Protein AF-A0A8J4GWL1-F1 (afdb_monomer_lite)

Structure (mmCIF, N/CA/C/O backbone):
data_AF-A0A8J4GWL1-F1
#
_entry.id   AF-A0A8J4GWL1-F1
#
loop_
_atom_site.group_PDB
_atom_site.id
_atom_site.type_symbol
_atom_site.label_atom_id
_atom_site.label_alt_id
_atom_site.label_comp_id
_atom_site.label_asym_id
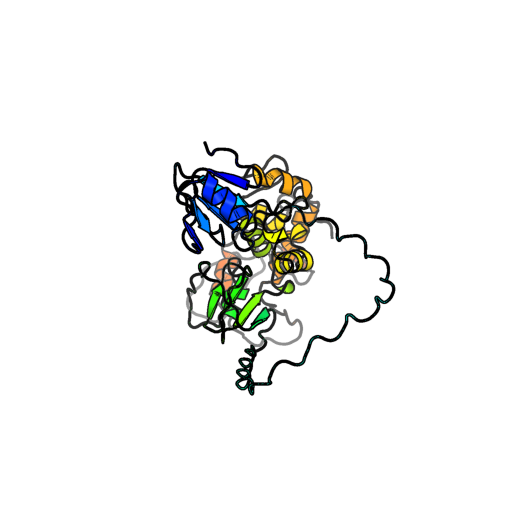_atom_site.label_entity_id
_atom_site.label_seq_id
_atom_site.pdbx_PDB_ins_code
_atom_site.Cartn_x
_atom_site.Cartn_y
_atom_site.Cartn_z
_atom_site.occupancy
_atom_site.B_iso_or_equiv
_atom_site.auth_seq_id
_atom_site.auth_comp_id
_atom_site.auth_asym_id
_atom_site.auth_atom_id
_atom_site.pdbx_PDB_model_num
ATOM 1 N N . GLU A 1 1 ? 7.689 16.057 21.927 1.00 90.00 1 GLU A N 1
ATOM 2 C CA . GLU A 1 1 ? 6.706 16.387 20.871 1.00 90.00 1 GLU A CA 1
ATOM 3 C C . GLU A 1 1 ? 7.446 16.804 19.610 1.00 90.00 1 GLU A C 1
ATOM 5 O O . GLU A 1 1 ? 8.478 17.459 19.726 1.00 90.00 1 GLU A O 1
ATOM 10 N N . CYS A 1 2 ? 6.949 16.410 18.437 1.00 96.31 2 CYS A N 1
ATOM 11 C CA . CYS A 1 2 ? 7.577 16.741 17.159 1.00 96.31 2 CYS A CA 1
ATOM 12 C C . CYS A 1 2 ? 7.184 18.150 16.690 1.00 96.31 2 CYS A C 1
ATOM 14 O O . CYS A 1 2 ? 5.989 18.453 16.661 1.00 96.31 2 CYS A O 1
ATOM 16 N N . PRO A 1 3 ? 8.145 19.006 16.296 1.00 97.00 3 PRO A N 1
ATOM 17 C CA . PRO A 1 3 ? 7.857 20.280 15.644 1.00 97.00 3 PRO A CA 1
ATOM 18 C C . PRO A 1 3 ? 6.913 20.140 14.442 1.00 97.00 3 PRO A C 1
ATOM 20 O O . PRO A 1 3 ? 7.041 19.222 13.644 1.00 97.00 3 PRO A O 1
ATOM 23 N N . VAL A 1 4 ? 5.980 21.074 14.257 1.00 94.31 4 VAL A N 1
ATOM 24 C CA . VAL A 1 4 ? 5.117 21.080 13.064 1.00 94.31 4 VAL A CA 1
ATOM 25 C C . VAL A 1 4 ? 5.889 21.645 11.872 1.00 94.31 4 VAL A C 1
ATOM 27 O O . VAL A 1 4 ? 6.411 22.757 11.944 1.00 94.31 4 VAL A O 1
ATOM 30 N N . ILE A 1 5 ? 5.922 20.907 10.758 1.00 95.94 5 ILE A N 1
ATOM 31 C CA . ILE A 1 5 ? 6.584 21.324 9.515 1.00 95.94 5 ILE A CA 1
ATOM 32 C C . ILE A 1 5 ? 5.532 21.442 8.403 1.00 95.94 5 ILE A C 1
ATOM 34 O O . ILE A 1 5 ? 4.875 20.448 8.086 1.00 95.94 5 ILE A O 1
ATOM 38 N N . PRO A 1 6 ? 5.348 22.628 7.788 1.00 92.88 6 PRO A N 1
ATOM 39 C CA . PRO A 1 6 ? 4.382 22.810 6.709 1.00 92.88 6 PRO A CA 1
ATOM 40 C C . PRO A 1 6 ? 4.593 21.819 5.559 1.00 92.88 6 PRO A C 1
ATOM 42 O O . PRO A 1 6 ? 5.699 21.683 5.044 1.00 92.88 6 PRO A O 1
ATOM 45 N N . GLY A 1 7 ? 3.518 21.144 5.147 1.00 90.31 7 GLY A N 1
ATOM 46 C CA . GLY A 1 7 ? 3.563 20.120 4.098 1.00 90.31 7 GLY A CA 1
ATOM 47 C C . GLY A 1 7 ? 3.937 18.718 4.586 1.00 90.31 7 GLY A C 1
ATOM 48 O O . GLY A 1 7 ? 4.093 17.829 3.752 1.00 90.31 7 GLY A O 1
ATOM 49 N N . TYR A 1 8 ? 4.050 18.496 5.901 1.00 95.50 8 TYR A N 1
ATOM 50 C CA . TYR A 1 8 ? 4.384 17.196 6.483 1.00 95.50 8 TYR A CA 1
ATOM 51 C C . TYR A 1 8 ? 3.467 16.828 7.655 1.00 95.50 8 TYR A C 1
ATOM 53 O O . TYR A 1 8 ? 3.018 17.691 8.409 1.00 95.50 8 TYR A O 1
ATOM 61 N N . ILE A 1 9 ? 3.217 15.528 7.820 1.00 92.25 9 ILE A N 1
ATOM 62 C CA . ILE A 1 9 ? 2.602 14.939 9.016 1.00 92.25 9 ILE A CA 1
ATOM 63 C C . ILE A 1 9 ? 3.729 14.387 9.884 1.00 92.25 9 ILE A C 1
ATOM 65 O O . ILE A 1 9 ? 4.509 13.553 9.424 1.00 92.25 9 ILE A O 1
ATOM 69 N N . ALA A 1 10 ? 3.816 14.846 11.130 1.00 94.88 10 ALA A N 1
ATOM 70 C CA . ALA A 1 10 ? 4.788 14.339 12.089 1.00 94.88 10 ALA A CA 1
ATOM 71 C C . ALA A 1 10 ? 4.226 13.118 12.830 1.00 94.88 10 ALA A C 1
ATOM 73 O O . ALA A 1 10 ? 3.151 13.193 13.423 1.00 94.88 10 ALA A O 1
ATOM 74 N N . ASN A 1 11 ? 4.972 12.016 12.821 1.00 89.81 11 ASN A N 1
ATOM 75 C CA . ASN A 1 11 ? 4.703 10.842 13.645 1.00 89.81 11 ASN A CA 1
ATOM 76 C C . ASN A 1 11 ? 5.741 10.785 14.772 1.00 89.81 11 ASN A C 1
ATOM 78 O O . ASN A 1 11 ? 6.944 10.802 14.502 1.00 89.81 11 ASN A O 1
ATOM 82 N N . THR A 1 12 ? 5.274 10.749 16.020 1.00 94.38 12 THR A N 1
ATOM 83 C CA . THR A 1 12 ? 6.111 10.656 17.224 1.00 94.38 12 THR A CA 1
ATOM 84 C C . THR A 1 12 ? 6.501 9.214 17.518 1.00 94.38 12 THR A C 1
ATOM 86 O O . THR A 1 12 ? 5.730 8.294 17.249 1.00 94.38 12 THR A O 1
ATOM 89 N N . ASP A 1 13 ? 7.667 9.039 18.132 1.00 92.88 13 ASP A N 1
ATOM 90 C CA . ASP A 1 13 ? 8.183 7.764 18.638 1.00 92.88 13 ASP A CA 1
ATOM 91 C C . ASP A 1 13 ? 8.347 6.689 17.556 1.00 92.88 13 ASP A C 1
ATOM 93 O O . ASP A 1 13 ? 8.273 5.483 17.815 1.00 92.88 13 ASP A O 1
ATOM 97 N N . VAL A 1 14 ? 8.583 7.130 16.320 1.00 90.00 14 VAL A N 1
ATOM 98 C CA . VAL A 1 14 ? 8.821 6.261 15.172 1.00 90.00 14 VAL A CA 1
ATOM 99 C C . VAL A 1 14 ? 9.980 6.774 14.331 1.00 90.00 14 VAL A C 1
ATOM 101 O O . VAL A 1 14 ? 10.223 7.974 14.216 1.00 90.00 14 VAL A O 1
ATOM 104 N N . THR A 1 15 ? 10.677 5.835 13.710 1.00 93.06 15 THR A N 1
ATOM 105 C CA . THR A 1 15 ? 11.687 6.069 12.681 1.00 93.06 15 THR A CA 1
ATOM 106 C C . THR A 1 15 ? 11.394 5.172 11.483 1.00 93.06 15 THR A C 1
ATOM 108 O O . THR A 1 15 ? 10.574 4.253 11.555 1.00 93.06 15 THR A O 1
ATOM 111 N N . HIS A 1 16 ? 12.077 5.418 10.375 1.00 88.56 16 HIS A N 1
ATOM 112 C CA . HIS A 1 16 ? 12.153 4.468 9.271 1.00 88.56 16 HIS A CA 1
ATOM 113 C C . HIS A 1 16 ? 13.549 3.837 9.234 1.00 88.56 16 HIS A C 1
ATOM 115 O O . HIS A 1 16 ? 14.527 4.453 9.662 1.00 88.56 16 HIS A O 1
ATOM 121 N N . THR A 1 17 ? 13.629 2.588 8.783 1.00 82.31 17 THR A N 1
ATOM 122 C CA . THR A 1 17 ? 14.893 1.876 8.575 1.00 82.31 17 THR A CA 1
ATOM 123 C C . THR A 1 17 ? 14.911 1.306 7.165 1.00 82.31 17 THR A C 1
ATOM 125 O O . THR A 1 17 ? 14.032 0.516 6.823 1.00 82.31 17 THR A O 1
ATOM 128 N N . GLY A 1 18 ? 15.932 1.654 6.383 1.00 81.62 18 GLY A N 1
ATOM 129 C CA . GLY A 1 18 ? 16.045 1.271 4.972 1.00 81.62 18 GLY A CA 1
ATOM 130 C C . GLY A 1 18 ? 15.734 2.431 4.026 1.00 81.62 18 GLY A C 1
ATOM 131 O O . GLY A 1 18 ? 15.487 3.543 4.472 1.00 81.62 18 GLY A O 1
ATOM 132 N N . ASP A 1 19 ? 15.808 2.177 2.717 1.00 85.19 19 ASP A N 1
ATOM 133 C CA . ASP A 1 19 ? 15.381 3.090 1.640 1.00 85.19 19 ASP A CA 1
ATOM 134 C C . ASP A 1 19 ? 15.884 4.543 1.752 1.00 85.19 19 ASP A C 1
ATOM 136 O O . ASP A 1 19 ? 15.216 5.496 1.338 1.00 85.19 19 ASP A O 1
ATOM 140 N N . PHE A 1 20 ? 17.082 4.706 2.316 1.00 90.50 20 PHE A N 1
ATOM 141 C CA . PHE A 1 20 ? 17.738 5.994 2.491 1.00 90.50 20 PHE A CA 1
ATOM 142 C C . PHE A 1 20 ? 18.141 6.566 1.136 1.00 90.50 20 PHE A C 1
ATOM 144 O O . PHE A 1 20 ? 18.849 5.918 0.365 1.00 90.50 20 PHE A O 1
ATOM 151 N N . MET A 1 21 ? 17.737 7.804 0.869 1.00 93.06 21 MET A N 1
ATOM 152 C CA . MET A 1 21 ? 18.162 8.526 -0.335 1.00 93.06 21 MET A CA 1
ATOM 153 C C . MET A 1 21 ? 19.268 9.540 -0.075 1.00 93.06 21 MET A C 1
ATOM 155 O O . MET A 1 21 ? 19.906 10.018 -1.009 1.00 93.06 21 MET A O 1
ATOM 159 N N . GLY A 1 22 ? 19.496 9.879 1.189 1.00 93.56 22 GLY A N 1
ATOM 160 C CA . GLY A 1 22 ? 20.525 10.823 1.587 1.00 93.56 22 GLY A CA 1
ATOM 161 C C . GLY A 1 22 ? 20.247 11.415 2.957 1.00 93.56 22 GLY A C 1
ATOM 162 O O . GLY A 1 22 ? 19.232 11.121 3.586 1.00 93.56 22 GLY A O 1
ATOM 163 N N . ASP A 1 23 ? 21.163 12.266 3.396 1.00 94.25 23 ASP A N 1
ATOM 164 C CA . ASP A 1 23 ? 21.084 12.961 4.673 1.00 94.25 23 ASP A CA 1
ATOM 165 C C . ASP A 1 23 ? 21.284 14.462 4.446 1.00 94.25 23 ASP A C 1
ATOM 167 O O . ASP A 1 23 ? 22.219 14.885 3.757 1.00 94.25 23 ASP A O 1
ATOM 171 N N . ALA A 1 24 ? 20.372 15.263 4.989 1.00 95.31 24 ALA A N 1
ATOM 172 C CA . ALA A 1 24 ? 20.453 16.718 4.974 1.00 95.31 24 ALA A CA 1
ATOM 173 C C . ALA A 1 24 ? 20.914 17.294 6.328 1.00 95.31 24 ALA A C 1
ATOM 175 O O . ALA A 1 24 ? 20.927 18.517 6.496 1.00 95.31 24 ALA A O 1
ATOM 176 N N . TRP A 1 25 ? 21.298 16.431 7.277 1.00 93.00 25 TRP A N 1
ATOM 177 C CA . TRP A 1 25 ? 21.905 16.701 8.591 1.00 93.00 25 TRP A CA 1
ATOM 178 C C . TRP A 1 25 ? 21.045 17.471 9.594 1.00 93.00 25 TRP A C 1
ATOM 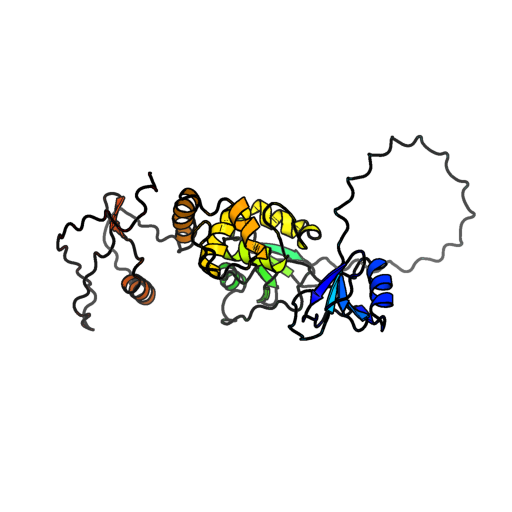180 O O . TRP A 1 25 ? 21.369 17.546 10.778 1.00 93.00 25 TRP A O 1
ATOM 190 N N . THR A 1 26 ? 19.973 18.106 9.128 1.00 96.94 26 THR A N 1
ATOM 191 C CA . THR A 1 26 ? 19.038 18.861 9.951 1.00 96.94 26 THR A CA 1
ATOM 192 C C . THR A 1 26 ? 17.623 18.658 9.443 1.00 96.94 26 THR A C 1
ATOM 194 O O . THR A 1 26 ? 17.380 18.518 8.241 1.00 96.94 26 THR A O 1
ATOM 197 N N . THR A 1 27 ? 16.666 18.731 10.362 1.00 96.62 27 THR A N 1
ATOM 198 C CA . THR A 1 27 ? 15.238 18.595 10.066 1.00 96.62 27 THR A CA 1
ATOM 199 C C . THR A 1 27 ? 14.751 19.619 9.027 1.00 96.62 27 THR A C 1
ATOM 201 O O . THR A 1 27 ? 13.964 19.292 8.143 1.00 96.62 27 THR A O 1
ATOM 204 N N . SER A 1 28 ? 15.234 20.867 9.084 1.00 97.12 28 SER A N 1
ATOM 205 C CA . SER A 1 28 ? 14.823 21.938 8.160 1.00 97.12 28 SER A CA 1
ATOM 206 C C . SER A 1 28 ? 15.416 21.779 6.756 1.00 97.12 28 SER A C 1
ATOM 208 O O . SER A 1 28 ? 14.721 21.997 5.756 1.00 97.12 28 SER A O 1
ATOM 210 N N . ALA A 1 29 ? 16.682 21.367 6.657 1.00 97.31 29 ALA A N 1
ATOM 211 C CA . ALA A 1 29 ? 17.314 21.080 5.374 1.00 97.31 29 ALA A CA 1
ATOM 212 C C . ALA A 1 29 ? 16.700 19.836 4.718 1.00 97.31 29 ALA A C 1
ATOM 214 O O . ALA A 1 29 ? 16.484 19.833 3.503 1.00 97.31 29 ALA A O 1
ATOM 215 N N . ALA A 1 30 ? 16.346 18.823 5.514 1.00 97.75 30 ALA A N 1
ATOM 216 C CA . ALA A 1 30 ? 15.639 17.643 5.033 1.00 97.75 30 ALA A CA 1
ATOM 217 C C . ALA A 1 30 ? 14.235 17.995 4.547 1.00 97.75 30 ALA A C 1
ATOM 219 O O . ALA A 1 30 ? 13.871 17.603 3.447 1.00 97.75 30 ALA A O 1
ATOM 220 N N . ALA A 1 31 ? 13.488 18.832 5.273 1.00 97.75 31 ALA A N 1
ATOM 221 C CA . ALA A 1 31 ? 12.194 19.328 4.807 1.00 97.75 31 ALA A CA 1
ATOM 222 C C . ALA A 1 31 ? 12.298 20.045 3.456 1.00 97.75 31 ALA A C 1
ATOM 224 O O . ALA A 1 31 ? 11.473 19.825 2.570 1.00 97.75 31 ALA A O 1
ATOM 225 N N . THR A 1 32 ? 13.322 20.878 3.271 1.00 97.00 32 THR A N 1
ATOM 226 C CA . THR A 1 32 ? 13.542 21.605 2.011 1.00 97.00 32 THR A CA 1
ATOM 227 C C . THR A 1 32 ? 13.890 20.645 0.874 1.00 97.00 32 THR A C 1
ATOM 229 O O . THR A 1 32 ? 13.223 20.648 -0.162 1.00 97.00 32 THR A O 1
ATOM 232 N N . SER A 1 33 ? 14.880 19.779 1.096 1.00 96.75 33 SER A N 1
ATOM 233 C CA . SER A 1 33 ? 15.383 18.823 0.102 1.00 96.75 33 SER A CA 1
ATOM 234 C C . SER A 1 33 ? 14.317 17.794 -0.271 1.00 96.75 33 SER A C 1
ATOM 236 O O . SER A 1 33 ? 14.031 17.574 -1.449 1.00 96.75 33 SER A O 1
ATOM 238 N N . CYS A 1 34 ? 13.636 17.244 0.733 1.00 96.69 34 CYS A N 1
ATOM 239 C CA . CYS A 1 34 ? 12.532 16.319 0.544 1.00 96.69 34 CYS A CA 1
ATOM 240 C C . CYS A 1 34 ? 11.365 16.984 -0.184 1.00 96.69 34 CYS A C 1
ATOM 242 O O . CYS A 1 34 ? 10.701 16.334 -0.983 1.00 96.69 34 CYS A O 1
ATOM 244 N N . SER A 1 35 ? 11.119 18.284 0.022 1.00 95.25 35 SER A N 1
ATOM 245 C CA . SER A 1 35 ? 10.055 19.009 -0.686 1.00 95.25 35 SER A CA 1
ATOM 246 C C . SER A 1 35 ? 10.353 19.175 -2.171 1.00 95.25 35 SER A C 1
ATOM 248 O O . SER A 1 35 ? 9.437 18.996 -2.979 1.00 95.25 35 SER A O 1
ATOM 250 N N . SER A 1 36 ? 11.607 19.460 -2.533 1.00 94.06 36 SER A N 1
ATOM 251 C CA . SER A 1 36 ? 12.030 19.592 -3.931 1.00 94.06 36 SER A CA 1
ATOM 252 C C . SER A 1 36 ? 12.170 18.254 -4.655 1.00 94.06 36 SER A C 1
ATOM 254 O O . SER A 1 36 ? 12.019 18.205 -5.874 1.00 94.06 36 SER A O 1
ATOM 256 N N . ASP A 1 37 ? 12.436 17.174 -3.921 1.00 93.12 37 ASP A N 1
ATOM 257 C CA . ASP A 1 37 ? 12.574 15.845 -4.500 1.00 93.12 37 ASP A CA 1
ATOM 258 C C . ASP A 1 37 ? 11.203 15.158 -4.665 1.00 93.12 37 ASP A C 1
ATOM 260 O O . ASP A 1 37 ? 10.359 15.120 -3.762 1.00 93.12 37 ASP A O 1
ATOM 264 N N . THR A 1 38 ? 10.955 14.619 -5.858 1.00 88.25 38 THR A N 1
ATOM 265 C CA . THR A 1 38 ? 9.707 13.911 -6.188 1.00 88.25 38 THR A CA 1
ATOM 266 C C . THR A 1 38 ? 9.680 12.470 -5.672 1.00 88.25 38 THR A C 1
ATOM 268 O O . THR A 1 38 ? 8.590 11.913 -5.470 1.00 88.25 38 THR A O 1
ATOM 271 N N . GLN A 1 39 ? 10.853 11.880 -5.436 1.00 87.06 39 GLN A N 1
ATOM 272 C CA . GLN A 1 39 ? 11.030 10.546 -4.874 1.00 87.06 39 GLN A CA 1
ATOM 273 C C . GLN A 1 39 ? 10.997 10.560 -3.347 1.00 87.06 39 GLN A C 1
ATOM 275 O O . GLN A 1 39 ? 10.540 9.580 -2.762 1.00 87.06 39 GLN A O 1
ATOM 280 N N . CYS A 1 40 ? 11.384 11.664 -2.699 1.00 94.94 40 CYS A N 1
ATOM 281 C CA . CYS A 1 40 ? 11.343 11.743 -1.241 1.00 94.94 40 CYS A CA 1
ATOM 282 C C . CYS A 1 40 ? 9.913 11.634 -0.696 1.00 94.94 40 CYS A C 1
ATOM 284 O O . CYS A 1 40 ? 8.989 12.337 -1.136 1.00 94.94 40 CYS A O 1
ATOM 286 N N . ARG A 1 41 ? 9.727 10.732 0.272 1.00 93.75 41 ARG A N 1
ATOM 287 C CA . ARG A 1 41 ? 8.431 10.467 0.916 1.00 93.75 41 ARG A CA 1
ATOM 288 C C . ARG A 1 41 ? 8.398 10.873 2.375 1.00 93.75 41 ARG A C 1
ATOM 290 O O . ARG A 1 41 ? 7.330 11.257 2.848 1.00 93.75 41 ARG A O 1
ATOM 297 N N . ALA A 1 42 ? 9.523 10.795 3.071 1.00 96.00 42 ALA A N 1
ATOM 298 C CA . ALA A 1 42 ? 9.640 11.254 4.444 1.00 96.00 42 ALA A CA 1
ATOM 299 C C . ALA A 1 42 ? 11.087 11.595 4.792 1.00 96.00 42 ALA A C 1
ATOM 301 O O . ALA A 1 42 ? 12.010 11.291 4.035 1.00 96.00 42 ALA A O 1
ATOM 302 N N . PHE A 1 43 ? 11.269 12.201 5.957 1.00 97.56 43 PHE A N 1
ATOM 303 C CA . PHE A 1 43 ? 12.570 12.346 6.590 1.00 97.56 43 PHE A CA 1
ATOM 304 C C . PHE A 1 43 ? 12.441 12.269 8.113 1.00 97.56 43 PHE A C 1
ATOM 306 O O . PHE A 1 43 ? 11.362 12.523 8.650 1.00 97.56 43 PHE A O 1
ATOM 313 N N . ASP A 1 44 ? 13.513 11.906 8.809 1.00 96.94 44 ASP A N 1
ATOM 314 C CA . ASP A 1 44 ? 13.545 11.875 10.273 1.00 96.94 44 ASP A CA 1
ATOM 315 C C . ASP A 1 44 ? 14.078 13.183 10.888 1.00 96.94 44 ASP A C 1
ATOM 317 O O . ASP A 1 44 ? 14.538 14.099 10.201 1.00 96.94 44 ASP A O 1
ATOM 321 N N . ASP A 1 45 ? 14.003 13.307 12.207 1.00 96.56 45 ASP A N 1
ATOM 322 C CA . ASP A 1 45 ? 14.508 14.466 12.946 1.00 96.56 45 ASP A CA 1
ATOM 323 C C . ASP A 1 45 ? 16.027 14.678 12.867 1.00 96.56 45 ASP A C 1
ATOM 325 O O . ASP A 1 45 ? 16.464 15.807 13.100 1.00 96.56 45 ASP A O 1
ATOM 329 N N . ASN A 1 46 ? 16.817 13.683 12.449 1.00 96.12 46 ASN A N 1
ATOM 330 C CA . ASN A 1 46 ? 18.245 13.865 12.152 1.00 96.12 46 ASN A CA 1
ATOM 331 C C . ASN A 1 46 ? 18.506 14.388 10.737 1.00 96.12 46 ASN A C 1
ATOM 333 O O . ASN A 1 46 ? 19.632 14.763 10.425 1.00 96.12 46 ASN A O 1
ATOM 337 N N . GLY A 1 47 ? 17.476 14.448 9.896 1.00 96.75 47 GLY A N 1
ATOM 338 C CA . GLY A 1 47 ? 17.587 14.881 8.512 1.00 96.75 47 GLY A CA 1
ATOM 339 C C . GLY A 1 47 ? 17.819 13.748 7.512 1.00 96.75 47 GLY A C 1
ATOM 340 O O . GLY A 1 47 ? 18.041 14.028 6.330 1.00 96.75 47 GLY A O 1
ATOM 341 N N . GLY A 1 48 ? 17.707 12.492 7.949 1.00 96.81 48 GLY A N 1
ATOM 342 C CA . GLY A 1 48 ? 17.757 11.335 7.071 1.00 96.81 48 GLY A CA 1
ATOM 343 C C . GLY A 1 48 ? 16.505 11.246 6.206 1.00 96.81 48 GLY A C 1
ATOM 344 O O . GLY A 1 48 ? 15.398 11.181 6.735 1.00 96.81 48 GLY A O 1
ATOM 345 N N . MET A 1 49 ? 16.665 11.265 4.883 1.00 96.94 49 MET A N 1
ATOM 346 C CA . MET A 1 49 ? 15.566 11.246 3.912 1.00 96.94 49 MET A CA 1
ATOM 347 C C . MET A 1 49 ? 15.358 9.847 3.339 1.00 96.94 49 MET A C 1
ATOM 349 O O . MET A 1 49 ? 16.323 9.138 3.038 1.00 96.94 49 MET A O 1
ATOM 353 N N . VAL A 1 50 ? 14.097 9.482 3.107 1.00 94.38 50 VAL A N 1
ATOM 354 C CA . VAL A 1 50 ? 13.716 8.142 2.642 1.00 94.38 50 VAL A CA 1
ATOM 355 C C . VAL A 1 50 ? 12.723 8.186 1.474 1.00 94.38 50 VAL A C 1
ATOM 357 O O . VAL A 1 50 ? 11.813 9.027 1.426 1.00 94.38 50 VAL A O 1
ATOM 360 N N . ILE A 1 51 ? 12.876 7.257 0.521 1.00 89.12 51 ILE A N 1
ATOM 361 C CA . ILE A 1 51 ? 11.958 7.090 -0.632 1.00 89.12 51 ILE A CA 1
ATOM 362 C C . ILE A 1 51 ? 10.709 6.262 -0.300 1.00 89.12 51 ILE A C 1
ATOM 364 O O . ILE A 1 51 ? 9.767 6.197 -1.092 1.00 89.12 51 ILE A O 1
ATOM 368 N N . ALA A 1 52 ? 10.673 5.655 0.881 1.00 81.81 52 ALA A N 1
ATOM 369 C CA . ALA A 1 52 ? 9.515 5.006 1.473 1.00 81.81 52 ALA A CA 1
ATOM 370 C C . ALA A 1 52 ? 9.541 5.305 2.971 1.00 81.81 52 ALA A C 1
ATOM 372 O O . ALA A 1 52 ? 10.604 5.353 3.562 1.00 81.81 52 ALA A O 1
ATOM 373 N N . TYR A 1 53 ? 8.391 5.532 3.599 1.00 80.31 53 TYR A N 1
ATOM 374 C CA . TYR A 1 53 ? 8.343 5.817 5.039 1.00 80.31 53 TYR A CA 1
ATOM 375 C C . TYR A 1 53 ? 7.742 4.659 5.847 1.00 80.31 53 TYR A C 1
ATOM 377 O O . TYR A 1 53 ? 7.628 4.742 7.064 1.00 80.31 53 TYR A O 1
ATOM 385 N N . LEU A 1 54 ? 7.374 3.566 5.172 1.00 75.12 54 LEU A N 1
ATOM 386 C CA . LEU A 1 54 ? 6.965 2.306 5.782 1.00 75.12 54 LEU A CA 1
ATOM 387 C C . LEU A 1 54 ? 7.956 1.202 5.394 1.00 75.12 54 LEU A C 1
ATOM 389 O O . LEU A 1 54 ? 8.451 1.239 4.269 1.00 75.12 54 LEU A O 1
ATOM 393 N N . PRO A 1 55 ? 8.163 0.179 6.245 1.00 74.81 55 PRO A N 1
ATOM 394 C CA . PRO A 1 55 ? 7.572 0.000 7.580 1.00 74.81 55 PRO A CA 1
ATOM 395 C C . PRO A 1 55 ? 8.100 1.008 8.618 1.00 74.81 55 PRO A C 1
ATOM 397 O O . PRO A 1 55 ? 9.235 1.461 8.521 1.00 74.81 55 PRO A O 1
ATOM 400 N N . LEU A 1 56 ? 7.270 1.361 9.609 1.00 79.38 56 LEU A N 1
ATOM 401 C CA . LEU A 1 56 ? 7.713 2.161 10.758 1.00 79.38 56 LEU A CA 1
ATOM 402 C C . LEU A 1 56 ? 8.402 1.250 11.772 1.00 79.38 56 LEU A C 1
ATOM 404 O O . LEU A 1 56 ? 7.865 0.200 12.126 1.00 79.38 56 LEU A O 1
ATOM 408 N N . ALA A 1 57 ? 9.552 1.683 12.271 1.00 82.25 57 ALA A N 1
ATOM 409 C CA . ALA A 1 57 ? 10.185 1.108 13.446 1.00 82.25 57 ALA A CA 1
ATOM 410 C C . ALA A 1 57 ? 9.877 1.998 14.653 1.00 82.25 57 ALA A C 1
ATOM 412 O O . ALA A 1 57 ? 10.047 3.217 14.588 1.00 82.25 57 ALA A O 1
ATOM 413 N N . THR A 1 58 ? 9.427 1.404 15.759 1.00 88.44 58 THR A N 1
ATOM 414 C CA . THR A 1 58 ? 9.256 2.141 17.015 1.00 88.44 58 THR A CA 1
ATOM 415 C C . THR A 1 58 ? 10.610 2.668 17.470 1.00 88.44 58 THR A C 1
ATOM 417 O O . THR A 1 58 ? 11.570 1.906 17.577 1.00 88.44 58 THR A O 1
ATOM 420 N N . SER A 1 59 ? 10.689 3.964 17.746 1.00 92.62 59 SER A N 1
ATOM 421 C CA . SER A 1 59 ? 11.893 4.589 18.273 1.00 92.62 59 SER A CA 1
ATOM 422 C C . SER A 1 59 ? 11.507 5.767 19.154 1.00 92.62 59 SER A C 1
ATOM 424 O O . SER A 1 59 ? 11.269 6.867 18.664 1.00 92.62 59 SER A O 1
ATOM 426 N N . GLU A 1 60 ? 11.444 5.517 20.460 1.00 94.75 60 GLU A N 1
ATOM 427 C CA . GLU A 1 60 ? 11.051 6.504 21.468 1.00 94.75 60 GLU A CA 1
ATOM 428 C C . GLU A 1 60 ? 11.886 7.790 21.355 1.00 94.75 60 GLU A C 1
ATOM 430 O O . GLU A 1 60 ? 13.111 7.749 21.210 1.00 94.75 60 GLU A O 1
ATOM 435 N N . GLY A 1 61 ? 11.209 8.937 21.372 1.00 94.44 61 GLY A N 1
ATOM 436 C CA . GLY A 1 61 ? 11.814 10.262 21.259 1.00 94.44 61 GLY A CA 1
ATOM 437 C C . GLY A 1 61 ? 12.168 10.710 19.838 1.00 94.44 61 GLY A C 1
ATOM 438 O O . GLY A 1 61 ? 12.643 11.834 19.692 1.00 94.44 61 GLY A O 1
ATOM 439 N N . ARG A 1 62 ? 11.941 9.883 18.807 1.00 96.38 62 ARG A N 1
ATOM 440 C CA . ARG A 1 62 ? 12.183 10.242 17.398 1.00 96.38 62 ARG A CA 1
ATOM 441 C C . ARG A 1 62 ? 10.953 10.831 16.727 1.00 96.38 62 ARG A C 1
ATOM 443 O O . ARG A 1 62 ? 9.818 10.522 17.092 1.00 96.38 62 ARG A O 1
ATOM 450 N N . CYS A 1 63 ? 11.193 11.621 15.689 1.00 97.38 63 CYS A N 1
ATOM 451 C CA . CYS A 1 63 ? 10.151 12.133 14.810 1.00 97.38 63 CYS A CA 1
ATOM 452 C C . CYS A 1 63 ? 10.386 11.719 13.362 1.00 97.38 63 CYS A C 1
ATOM 454 O O . CYS A 1 63 ? 11.456 11.976 12.813 1.00 97.38 63 CYS A O 1
ATOM 456 N N . LEU A 1 64 ? 9.353 11.167 12.723 1.00 97.06 64 LEU A N 1
ATOM 457 C CA . LEU A 1 64 ? 9.321 10.932 11.281 1.00 97.06 64 LEU A CA 1
ATOM 458 C C . LEU A 1 64 ? 8.299 11.861 10.616 1.00 97.06 64 LEU A C 1
ATOM 460 O O . LEU A 1 64 ? 7.108 11.830 10.937 1.00 97.06 64 LEU A O 1
ATOM 464 N N . TYR A 1 65 ? 8.758 12.659 9.659 1.00 97.19 65 TYR A N 1
ATOM 465 C CA . TYR A 1 65 ? 7.966 13.642 8.927 1.00 97.19 65 TYR A CA 1
ATOM 466 C C . TYR A 1 65 ? 7.587 13.101 7.555 1.00 97.19 65 TYR A C 1
ATOM 468 O O . TYR A 1 65 ? 8.416 13.032 6.651 1.00 97.19 65 TYR A O 1
ATOM 476 N N . VAL A 1 66 ? 6.320 12.735 7.381 1.00 95.12 66 VAL A N 1
ATOM 477 C CA . VAL A 1 66 ? 5.797 12.168 6.132 1.00 95.12 66 VAL A CA 1
ATOM 478 C C . VAL A 1 66 ? 5.259 13.280 5.243 1.00 95.12 66 VAL A C 1
ATOM 480 O O . VAL A 1 66 ? 4.414 14.067 5.672 1.00 95.12 66 VAL A O 1
ATOM 483 N N . LYS A 1 67 ? 5.738 13.348 3.999 1.00 94.12 67 LYS A N 1
ATOM 484 C CA . LYS A 1 67 ? 5.367 14.383 3.028 1.00 94.12 67 LYS A CA 1
ATOM 485 C C . LYS A 1 67 ? 3.888 14.265 2.667 1.00 94.12 67 LYS A C 1
ATOM 487 O O . LYS A 1 67 ? 3.458 13.259 2.099 1.00 94.12 67 LYS A O 1
ATOM 492 N N . ILE A 1 68 ? 3.118 15.315 2.940 1.00 88.44 68 ILE A N 1
ATOM 493 C CA . ILE A 1 68 ? 1.740 15.450 2.467 1.00 88.44 68 ILE A CA 1
ATOM 494 C C . ILE A 1 68 ? 1.832 15.708 0.968 1.00 88.44 68 ILE A C 1
ATOM 496 O O . ILE A 1 68 ? 2.318 16.756 0.537 1.00 88.44 68 ILE A O 1
ATOM 500 N N . ARG A 1 69 ? 1.381 14.760 0.144 1.00 77.25 69 ARG A N 1
ATOM 501 C CA . ARG A 1 69 ? 1.192 15.083 -1.270 1.00 77.25 69 ARG A CA 1
ATOM 502 C C . ARG A 1 69 ? -0.006 16.022 -1.355 1.00 77.25 69 ARG A C 1
ATOM 504 O O . ARG A 1 69 ? -1.043 15.697 -0.777 1.00 77.25 69 ARG A O 1
ATOM 511 N N . PRO A 1 70 ? 0.108 17.179 -2.030 1.00 64.12 70 PRO A N 1
ATOM 512 C CA . PRO A 1 70 ? -1.073 17.978 -2.298 1.00 64.12 70 PRO A CA 1
ATOM 513 C C . PRO A 1 70 ? -2.084 17.075 -3.006 1.00 64.12 70 PRO A C 1
ATOM 515 O O . PRO A 1 70 ? -1.706 16.344 -3.927 1.00 64.12 70 PRO A O 1
ATOM 518 N N . ALA A 1 71 ? -3.339 17.090 -2.546 1.00 49.50 71 ALA A N 1
ATOM 519 C CA . ALA A 1 71 ? -4.433 16.433 -3.251 1.00 49.50 71 ALA A CA 1
ATOM 520 C C . ALA A 1 71 ? -4.308 16.808 -4.729 1.00 49.50 71 ALA A C 1
ATOM 522 O O . ALA A 1 71 ? -4.154 17.998 -5.019 1.00 49.50 71 ALA A O 1
ATOM 523 N N . ASN A 1 72 ? -4.263 15.804 -5.618 1.00 44.56 72 ASN A N 1
ATOM 524 C CA . ASN A 1 72 ? -4.008 16.007 -7.044 1.00 44.56 72 ASN A CA 1
ATOM 525 C C . ASN A 1 72 ? -4.784 17.247 -7.508 1.00 44.56 72 ASN A C 1
ATOM 527 O O . ASN A 1 72 ? -6.017 17.236 -7.403 1.00 44.56 72 ASN A O 1
ATOM 531 N N . PRO A 1 73 ? -4.107 18.332 -7.935 1.00 45.25 73 PRO A N 1
ATOM 532 C CA . PRO A 1 73 ? -4.822 19.511 -8.380 1.00 45.25 73 PRO A CA 1
ATOM 533 C C . PRO A 1 73 ? -5.774 19.080 -9.499 1.00 45.25 73 PRO A C 1
ATOM 535 O O . PRO A 1 73 ? -5.407 18.204 -10.295 1.00 45.25 73 PRO A O 1
ATOM 538 N N . PRO A 1 74 ? -6.999 19.635 -9.552 1.00 49.81 74 PRO A N 1
ATOM 539 C CA . PRO A 1 74 ? -7.936 19.299 -10.610 1.00 49.81 74 PRO A CA 1
ATOM 540 C C . PRO A 1 74 ? -7.220 19.432 -11.960 1.00 49.81 74 PRO A C 1
ATOM 542 O O . PRO A 1 74 ? -6.450 20.385 -12.135 1.00 49.81 74 PRO A O 1
ATOM 545 N N . PRO A 1 75 ? -7.408 18.469 -12.884 1.00 54.44 75 PRO A N 1
ATOM 546 C CA . PRO A 1 75 ? -6.705 18.476 -14.155 1.00 54.44 75 PRO A CA 1
ATOM 547 C C . PRO A 1 75 ? -6.878 19.856 -14.799 1.00 54.44 75 PRO A C 1
ATOM 549 O O . PRO A 1 75 ? -8.005 20.365 -14.834 1.00 54.44 75 PRO A O 1
ATOM 552 N N . PRO A 1 76 ? -5.786 20.500 -15.252 1.00 66.12 76 PRO A N 1
ATOM 553 C CA . PRO A 1 76 ? -5.871 21.844 -15.794 1.00 66.12 76 PRO A CA 1
ATOM 554 C C . PRO A 1 76 ? -6.900 21.872 -16.933 1.00 66.12 76 PRO A C 1
ATOM 556 O O . PRO A 1 76 ? -6.984 20.899 -17.694 1.00 66.12 76 PRO A O 1
ATOM 559 N N . PRO A 1 77 ? -7.680 22.962 -17.077 1.00 70.12 77 PRO A N 1
ATOM 560 C CA . PRO A 1 77 ? -8.602 23.114 -18.192 1.00 70.12 77 PRO A CA 1
ATOM 561 C C . PRO A 1 77 ? -7.859 22.828 -19.493 1.00 70.12 77 PRO A C 1
ATOM 563 O O . PRO A 1 77 ? -6.786 23.391 -19.730 1.00 70.12 77 PRO A O 1
ATOM 566 N N . ARG A 1 78 ? -8.406 21.921 -20.311 1.00 61.53 78 ARG A N 1
ATOM 567 C CA . ARG A 1 78 ? -7.806 21.549 -21.594 1.00 61.53 78 ARG A CA 1
ATOM 568 C C . ARG A 1 78 ? -7.525 22.847 -22.368 1.00 61.53 78 ARG A C 1
ATOM 570 O O . ARG A 1 78 ? -8.475 23.592 -22.618 1.00 61.53 78 ARG A O 1
ATOM 577 N N . PRO A 1 79 ? -6.259 23.159 -22.704 1.00 69.31 79 PRO A N 1
ATOM 578 C CA . PRO A 1 79 ? -5.957 24.402 -23.389 1.00 69.31 79 PRO A CA 1
ATOM 579 C C . PRO A 1 79 ? -6.704 24.434 -24.728 1.00 69.31 79 PRO A C 1
ATOM 581 O O . PRO A 1 79 ? -6.844 23.384 -25.369 1.00 69.31 79 PRO A O 1
ATOM 584 N N . PRO A 1 80 ? -7.193 25.610 -25.161 1.00 78.94 80 PRO A N 1
ATOM 585 C CA . PRO A 1 80 ? -7.793 25.743 -26.478 1.00 78.94 80 PRO A CA 1
ATOM 586 C C . PRO A 1 80 ? -6.786 25.290 -27.549 1.00 78.94 80 PRO A C 1
ATOM 588 O O . PRO A 1 80 ? -5.573 25.430 -27.340 1.00 78.94 80 PRO A O 1
ATOM 591 N N . PRO A 1 81 ? -7.257 24.739 -28.684 1.00 69.19 81 PRO A N 1
ATOM 592 C CA . PRO A 1 81 ? -6.388 24.349 -29.786 1.00 69.19 81 PRO A CA 1
ATOM 593 C C . PRO A 1 81 ? -5.475 25.524 -30.141 1.00 69.19 81 PRO A C 1
ATOM 595 O O . PRO A 1 81 ? -5.954 26.601 -30.493 1.00 69.19 81 PRO A O 1
ATOM 598 N N . ARG A 1 82 ? -4.158 25.350 -29.986 1.00 61.00 82 ARG A N 1
ATOM 599 C CA . ARG A 1 82 ? -3.208 26.391 -30.382 1.00 61.00 82 ARG A CA 1
ATOM 600 C C . ARG A 1 82 ? -3.283 26.545 -31.897 1.00 61.00 82 ARG A C 1
ATOM 602 O O . ARG A 1 82 ? -3.149 25.558 -32.618 1.00 61.00 82 ARG A O 1
ATOM 609 N N . SER A 1 83 ? -3.462 27.780 -32.364 1.00 70.12 83 SER A N 1
ATOM 610 C CA . SER A 1 83 ? -3.195 28.128 -33.760 1.00 70.12 83 SER A CA 1
ATOM 611 C C . SER A 1 83 ? -1.768 27.710 -34.131 1.00 70.12 83 SER A C 1
ATOM 613 O O . SER A 1 83 ? -0.869 27.830 -33.292 1.00 70.12 83 SER A O 1
ATOM 615 N N . PRO A 1 84 ? -1.542 27.227 -35.362 1.00 64.38 84 PRO A N 1
ATOM 616 C CA . PRO A 1 84 ? -0.224 26.804 -35.810 1.00 64.38 84 PRO A CA 1
ATOM 617 C C . PRO A 1 84 ? 0.742 27.992 -35.776 1.00 64.38 84 PRO A C 1
ATOM 619 O O . PRO A 1 84 ? 0.563 28.974 -36.495 1.00 64.38 84 PRO A O 1
ATOM 622 N N . SER A 1 85 ? 1.761 27.908 -34.922 1.00 69.81 85 SER A N 1
ATOM 623 C CA . SER A 1 85 ? 2.880 28.847 -34.957 1.00 69.81 85 SER A CA 1
ATOM 624 C C . SER A 1 85 ? 3.706 28.620 -36.229 1.00 69.81 85 SER A C 1
ATOM 626 O O . SER A 1 85 ? 3.902 27.466 -36.623 1.00 69.81 85 SER A O 1
ATOM 628 N N . PRO A 1 86 ? 4.224 29.687 -36.863 1.00 76.44 86 PRO A N 1
ATOM 629 C CA . PRO A 1 86 ? 5.154 29.561 -37.977 1.00 76.44 86 PRO A CA 1
ATOM 630 C C . PRO A 1 86 ? 6.441 28.842 -37.538 1.00 76.44 86 PRO A C 1
ATOM 632 O O . PRO A 1 86 ? 6.860 28.978 -36.382 1.00 76.44 86 PRO A O 1
ATOM 635 N N . PRO A 1 87 ? 7.067 28.067 -38.439 1.00 72.25 87 PRO A N 1
ATOM 636 C CA . PRO A 1 87 ? 8.260 27.301 -38.117 1.00 72.25 87 PRO A CA 1
ATOM 637 C C . PRO A 1 87 ? 9.423 28.239 -37.751 1.00 72.25 87 PRO A C 1
ATOM 639 O O . PRO A 1 87 ? 9.631 29.248 -38.431 1.00 72.25 87 PRO A O 1
ATOM 642 N N . PRO A 1 88 ? 10.190 27.930 -36.692 1.00 75.81 88 PRO A N 1
ATOM 643 C CA . PRO A 1 88 ? 11.393 28.680 -36.364 1.00 75.81 88 PRO A CA 1
ATOM 644 C C . PRO A 1 88 ? 12.450 28.548 -37.479 1.00 75.81 88 PRO A C 1
ATOM 646 O O . PRO A 1 88 ? 12.478 27.536 -38.186 1.00 75.81 88 PRO A O 1
ATOM 649 N N . PRO A 1 89 ? 13.330 29.552 -37.643 1.00 74.06 89 PRO A N 1
ATOM 650 C CA . PRO A 1 89 ? 14.414 29.510 -38.618 1.00 74.06 89 PRO A CA 1
ATOM 651 C C . PRO A 1 89 ? 15.364 28.341 -38.338 1.00 74.06 89 PRO A C 1
ATOM 653 O O . PRO A 1 89 ? 15.728 28.071 -37.193 1.00 74.06 89 PRO A O 1
ATOM 656 N N . VAL A 1 90 ? 15.752 27.650 -39.410 1.00 67.94 90 VAL A N 1
ATOM 657 C CA . VAL A 1 90 ? 16.596 26.453 -39.376 1.00 67.94 90 VAL A CA 1
ATOM 658 C C . VAL A 1 90 ? 18.017 26.835 -38.930 1.00 67.94 90 VAL A C 1
ATOM 660 O O . VAL A 1 90 ? 18.661 27.634 -39.614 1.00 67.94 90 VAL A O 1
ATOM 663 N N . PRO A 1 91 ? 18.530 26.301 -37.807 1.00 73.56 91 PRO A N 1
ATOM 664 C CA . PRO A 1 91 ? 19.917 26.508 -37.406 1.00 73.56 91 PRO A CA 1
ATOM 665 C C . PRO A 1 91 ? 20.891 25.794 -38.366 1.00 73.56 91 PRO A C 1
ATOM 667 O O . PRO A 1 91 ? 20.528 24.780 -38.970 1.00 73.56 91 PRO A O 1
ATOM 670 N N . PRO A 1 92 ? 22.132 26.295 -38.516 1.00 73.81 92 PRO A N 1
ATOM 671 C CA . PRO A 1 92 ? 23.143 25.689 -39.380 1.00 73.81 92 PRO A CA 1
ATOM 672 C C . PRO A 1 92 ? 23.442 24.242 -38.965 1.00 73.81 92 PRO A C 1
ATOM 674 O O . PRO A 1 92 ? 23.586 23.939 -37.781 1.00 73.81 92 PRO A O 1
ATOM 677 N N . SER A 1 93 ? 23.516 23.353 -39.959 1.00 60.75 93 SER A N 1
ATOM 678 C CA . SER A 1 93 ? 23.674 21.911 -39.770 1.00 60.75 93 SER A CA 1
ATOM 679 C C . SER A 1 93 ? 24.961 21.578 -39.001 1.00 60.75 93 SER A C 1
ATOM 681 O O . SER A 1 93 ? 26.050 21.899 -39.482 1.00 60.75 93 SER A O 1
ATOM 683 N N . PRO A 1 94 ? 24.875 20.923 -37.830 1.00 66.69 94 PRO A N 1
ATOM 684 C CA . PRO A 1 94 ? 26.050 20.423 -37.136 1.00 66.69 94 PRO A CA 1
ATOM 685 C C . PRO A 1 94 ? 26.694 19.285 -37.937 1.00 66.69 94 PRO A C 1
ATOM 687 O O . PRO A 1 94 ? 26.013 18.473 -38.564 1.00 66.69 94 PRO A O 1
ATOM 690 N N . ILE A 1 95 ? 28.025 19.237 -37.908 1.00 67.44 95 ILE A N 1
ATOM 691 C CA . ILE A 1 95 ? 28.835 18.179 -38.515 1.00 67.44 95 ILE A CA 1
ATOM 692 C C . ILE A 1 95 ? 28.422 16.840 -37.881 1.00 67.44 95 ILE A C 1
ATOM 694 O O . ILE A 1 95 ? 28.582 16.634 -36.678 1.00 67.44 95 ILE A O 1
ATOM 698 N N . LEU A 1 96 ? 27.843 15.952 -38.695 1.00 47.59 96 LEU A N 1
ATOM 699 C CA . LEU A 1 96 ? 27.360 14.629 -38.299 1.00 47.59 96 LEU A CA 1
ATOM 700 C C . LEU A 1 96 ? 28.549 13.708 -38.002 1.00 47.59 96 LEU A C 1
ATOM 702 O O . LEU A 1 96 ? 29.103 13.078 -38.901 1.00 47.59 96 LEU A O 1
ATOM 706 N N . TYR A 1 97 ? 28.928 13.600 -36.732 1.00 74.81 97 TYR A N 1
ATOM 707 C CA . TYR A 1 97 ? 29.652 12.421 -36.267 1.00 74.81 97 TYR A CA 1
ATOM 708 C C . TYR A 1 97 ? 28.681 11.231 -36.286 1.00 74.81 97 TYR A C 1
ATOM 710 O O . TYR A 1 97 ? 27.546 11.388 -35.824 1.00 74.81 97 TYR A O 1
ATOM 718 N N . PRO A 1 98 ? 29.073 10.052 -36.806 1.00 69.88 98 PRO A N 1
ATOM 719 C CA . PRO A 1 98 ? 28.236 8.863 -36.726 1.00 69.88 98 PRO A CA 1
ATOM 720 C C . PRO A 1 98 ? 27.979 8.565 -35.249 1.00 69.88 98 PRO A C 1
ATOM 722 O O . PRO A 1 98 ? 28.902 8.252 -34.496 1.00 69.88 98 PRO A O 1
ATOM 725 N N . SER A 1 99 ? 26.727 8.732 -34.820 1.00 70.38 99 SER A N 1
ATOM 726 C CA . SER A 1 99 ? 26.324 8.381 -33.466 1.00 70.38 99 SER A CA 1
ATOM 727 C C . SER A 1 99 ? 26.640 6.901 -33.243 1.00 70.38 99 SER A C 1
ATOM 729 O O . SER A 1 99 ? 26.331 6.084 -34.118 1.00 70.38 99 SER A O 1
ATOM 731 N N . PRO A 1 100 ? 27.259 6.536 -32.108 1.00 77.00 100 PRO A N 1
ATOM 732 C CA . PRO A 1 100 ? 27.401 5.141 -31.723 1.00 77.00 100 PRO A CA 1
ATOM 733 C C . PRO A 1 100 ? 26.039 4.443 -31.846 1.00 77.00 100 PRO A C 1
ATOM 735 O O . PRO A 1 100 ? 25.026 5.067 -31.510 1.00 77.00 100 PRO A O 1
ATOM 738 N N . PRO A 1 101 ? 25.979 3.192 -32.337 1.00 76.38 101 PRO A N 1
ATOM 739 C CA . PRO A 1 101 ? 24.720 2.465 -32.419 1.00 76.38 101 PRO A CA 1
ATOM 740 C C . PRO A 1 101 ? 24.060 2.483 -31.041 1.00 76.38 101 PRO A C 1
ATOM 742 O O . PRO A 1 101 ? 24.685 2.097 -30.052 1.00 76.38 101 PRO A O 1
ATOM 745 N N . SER A 1 102 ? 22.823 2.985 -30.969 1.00 78.69 102 SER A N 1
ATOM 746 C CA . SER A 1 102 ? 22.075 3.009 -29.717 1.00 78.69 102 SER A CA 1
ATOM 747 C C . SER A 1 102 ? 22.063 1.595 -29.131 1.00 78.69 102 SER A C 1
ATOM 749 O O . SER A 1 102 ? 21.760 0.650 -29.870 1.00 78.69 102 SER A O 1
ATOM 751 N N . PRO A 1 103 ? 22.415 1.422 -27.844 1.00 77.31 103 PRO A N 1
ATOM 752 C CA . PRO A 1 103 ? 22.351 0.117 -27.215 1.00 77.31 103 PRO A CA 1
ATOM 753 C C . PRO A 1 103 ? 20.953 -0.460 -27.427 1.00 77.31 103 PRO A C 1
ATOM 755 O O . PRO A 1 103 ? 19.948 0.236 -27.265 1.00 77.31 103 PRO A O 1
ATOM 758 N N . ARG A 1 104 ? 20.899 -1.723 -27.861 1.00 75.06 104 ARG A N 1
ATOM 759 C CA . ARG A 1 104 ? 19.638 -2.436 -28.056 1.00 75.06 104 ARG A CA 1
ATOM 760 C C . ARG A 1 104 ? 18.850 -2.341 -26.743 1.00 75.06 104 ARG A C 1
ATOM 762 O O . ARG A 1 104 ? 19.428 -2.689 -25.712 1.00 75.06 104 ARG A O 1
ATOM 769 N N . PRO A 1 105 ? 17.583 -1.887 -26.758 1.00 73.12 105 PRO A N 1
ATOM 770 C CA . PRO A 1 105 ? 16.764 -1.881 -25.557 1.00 73.12 105 PRO A CA 1
ATOM 771 C C . PRO A 1 105 ? 16.800 -3.280 -24.934 1.00 73.12 105 PRO A C 1
ATOM 773 O O . PRO A 1 105 ? 16.696 -4.260 -25.690 1.00 73.12 105 PRO A O 1
ATOM 776 N N . PRO A 1 106 ? 17.002 -3.404 -23.612 1.00 75.12 106 PRO A N 1
ATOM 777 C CA . PRO A 1 106 ? 16.945 -4.703 -22.966 1.00 75.12 106 PRO A CA 1
ATOM 778 C C . PRO A 1 106 ? 15.611 -5.362 -23.317 1.00 75.12 106 PRO A C 1
ATOM 780 O O . PRO A 1 106 ? 14.567 -4.710 -23.352 1.00 75.12 106 PRO A O 1
ATOM 783 N N . SER A 1 107 ? 15.656 -6.647 -23.659 1.00 79.62 107 SER A N 1
ATOM 784 C CA . SER A 1 107 ? 14.446 -7.423 -23.909 1.00 79.62 107 SER A CA 1
ATOM 785 C C . SER A 1 107 ? 13.587 -7.390 -22.650 1.00 79.62 107 SER A C 1
ATOM 787 O O . SER A 1 107 ? 14.057 -7.825 -21.601 1.00 79.62 107 SER A O 1
ATOM 789 N N . SER A 1 108 ? 12.364 -6.869 -22.761 1.00 84.81 108 SER A N 1
ATOM 790 C CA . SER A 1 108 ? 11.397 -6.827 -21.661 1.00 84.81 108 SER A CA 1
ATOM 791 C C . SER A 1 108 ? 11.162 -8.229 -21.112 1.00 84.81 108 SER A C 1
ATOM 793 O O . SER A 1 108 ? 10.952 -9.163 -21.901 1.00 84.81 108 SER A O 1
ATOM 795 N N . THR A 1 109 ? 11.154 -8.377 -19.790 1.00 93.62 109 THR A N 1
ATOM 796 C CA . THR A 1 109 ? 10.863 -9.667 -19.161 1.00 93.62 109 THR A CA 1
ATOM 797 C C . THR A 1 109 ? 9.440 -10.112 -19.500 1.00 93.62 109 THR A C 1
ATOM 799 O O . THR A 1 109 ? 8.497 -9.325 -19.453 1.00 93.62 109 THR A O 1
ATOM 802 N N . VAL A 1 110 ? 9.273 -11.389 -19.857 1.00 95.88 110 VAL A N 1
ATOM 803 C CA . VAL A 1 110 ? 7.959 -11.994 -20.116 1.00 95.88 110 VAL A CA 1
ATOM 804 C C . VAL A 1 110 ? 7.596 -12.881 -18.936 1.00 95.88 110 VAL A C 1
ATOM 806 O O . VAL A 1 110 ? 8.226 -13.914 -18.713 1.00 95.88 110 VAL A O 1
ATOM 809 N N . CYS A 1 111 ? 6.566 -12.488 -18.193 1.00 96.81 111 CYS A N 1
ATOM 810 C CA . CYS A 1 111 ? 6.106 -13.232 -17.029 1.00 96.81 111 CYS A CA 1
ATOM 811 C C . CYS A 1 111 ? 5.089 -14.312 -17.416 1.00 96.81 111 CYS A C 1
ATOM 813 O O . CYS A 1 111 ? 4.090 -13.992 -18.066 1.00 96.81 111 CYS A O 1
ATOM 815 N N . PRO A 1 112 ? 5.296 -15.579 -17.011 1.00 97.00 112 PRO A N 1
ATOM 816 C CA . PRO A 1 112 ? 4.272 -16.612 -17.119 1.00 97.00 112 PRO A CA 1
ATOM 817 C C . PRO A 1 112 ? 2.962 -16.184 -16.451 1.00 97.00 112 PRO A C 1
ATOM 819 O O . PRO A 1 112 ? 2.974 -15.637 -15.356 1.00 97.00 112 PRO A O 1
ATOM 822 N N . ALA A 1 113 ? 1.817 -16.457 -17.074 1.00 95.81 113 ALA A N 1
ATOM 823 C CA . ALA A 1 113 ? 0.532 -16.180 -16.440 1.00 95.81 113 ALA A CA 1
ATOM 824 C C . ALA A 1 113 ? 0.311 -17.120 -15.243 1.00 95.81 113 ALA A C 1
ATOM 826 O O . ALA A 1 113 ? 0.443 -18.339 -15.371 1.00 95.81 113 ALA A O 1
ATOM 827 N N . VAL A 1 114 ? -0.076 -16.557 -14.097 1.00 96.00 114 VAL A N 1
ATOM 828 C CA . VAL A 1 114 ? -0.516 -17.318 -12.923 1.00 96.00 114 VAL A CA 1
ATOM 829 C C . VAL A 1 114 ? -2.001 -17.019 -12.701 1.00 96.00 114 VAL A C 1
ATOM 831 O O . VAL A 1 114 ? -2.350 -15.843 -12.593 1.00 96.00 114 VAL A O 1
ATOM 834 N N . PRO A 1 115 ? -2.883 -18.038 -12.651 1.00 94.19 115 PRO A N 1
ATOM 835 C CA . PRO A 1 115 ? -4.312 -17.831 -12.426 1.00 94.19 115 PRO A CA 1
ATOM 836 C C . PRO A 1 115 ? -4.570 -16.964 -11.195 1.00 94.19 115 PRO A C 1
ATOM 838 O O . PRO A 1 115 ? -3.950 -17.192 -10.162 1.00 94.19 115 PRO A O 1
ATOM 841 N N . ASP A 1 116 ? -5.467 -15.985 -11.328 1.00 93.38 116 ASP A N 1
ATOM 842 C CA . ASP A 1 116 ? -5.860 -15.040 -10.274 1.00 93.38 116 ASP A CA 1
ATOM 843 C C . ASP A 1 116 ? -4.768 -14.067 -9.783 1.00 93.38 116 ASP A C 1
ATOM 845 O O . ASP A 1 116 ? -4.963 -13.354 -8.795 1.00 93.38 116 ASP A O 1
ATOM 849 N N . TYR A 1 117 ? -3.650 -13.963 -10.506 1.00 94.81 117 TYR A N 1
ATOM 850 C CA . TYR A 1 117 ? -2.611 -12.965 -10.259 1.00 94.81 117 TYR A CA 1
ATOM 851 C C . TYR A 1 117 ? -2.371 -12.082 -11.485 1.00 94.81 117 TYR A C 1
ATOM 853 O O . TYR A 1 117 ? -2.460 -12.517 -12.633 1.00 94.81 117 TYR A O 1
ATOM 861 N N . ILE A 1 118 ? -2.024 -10.826 -11.222 1.00 93.06 118 ILE A N 1
ATOM 862 C CA . ILE A 1 118 ? -1.544 -9.865 -12.210 1.00 93.06 118 ILE A CA 1
ATOM 863 C C . ILE A 1 118 ? -0.017 -9.896 -12.158 1.00 93.06 118 ILE A C 1
ATOM 865 O O . ILE A 1 118 ? 0.571 -9.653 -11.105 1.00 93.06 118 ILE A O 1
ATOM 869 N N . ALA A 1 119 ? 0.623 -10.215 -13.281 1.00 94.62 119 ALA A N 1
ATOM 870 C CA . ALA A 1 119 ? 2.075 -10.234 -13.382 1.00 94.62 119 ALA A CA 1
ATOM 871 C C . ALA A 1 119 ? 2.610 -8.856 -13.790 1.00 94.62 119 ALA A C 1
ATOM 873 O O . ALA A 1 119 ? 2.164 -8.282 -14.785 1.00 94.62 119 ALA A O 1
ATOM 874 N N . ILE A 1 120 ? 3.586 -8.354 -13.041 1.00 93.62 120 ILE A N 1
ATOM 875 C CA . ILE A 1 120 ? 4.289 -7.102 -13.302 1.00 93.62 120 ILE A CA 1
ATOM 876 C C . ILE A 1 120 ? 5.739 -7.462 -13.659 1.00 93.62 120 ILE A C 1
ATOM 878 O O . ILE A 1 120 ? 6.470 -7.951 -12.789 1.00 93.62 120 ILE A O 1
ATOM 882 N N . PRO A 1 121 ? 6.150 -7.301 -14.929 1.00 94.25 121 PRO A N 1
ATOM 883 C CA . PRO A 1 121 ? 7.507 -7.612 -15.354 1.00 94.25 121 PRO A CA 1
ATOM 884 C C . PRO A 1 121 ? 8.515 -6.613 -14.793 1.00 94.25 121 PRO A C 1
ATOM 886 O O . PRO A 1 121 ? 8.180 -5.465 -14.498 1.00 94.25 121 PRO A O 1
ATOM 889 N N . ASP A 1 122 ? 9.756 -7.075 -14.662 1.00 93.12 122 ASP A N 1
ATOM 890 C CA . ASP A 1 122 ? 10.909 -6.284 -14.235 1.00 93.12 122 ASP A CA 1
ATOM 891 C C . ASP A 1 122 ? 10.677 -5.562 -12.893 1.00 93.12 122 ASP A C 1
ATOM 893 O O . ASP A 1 122 ? 11.123 -4.434 -12.687 1.00 93.12 122 ASP A O 1
ATOM 897 N N . SER A 1 123 ? 9.943 -6.210 -11.981 1.00 92.06 123 SER A N 1
ATOM 898 C CA . SER A 1 123 ? 9.473 -5.621 -10.722 1.00 92.06 123 SER A CA 1
ATOM 899 C C . SER A 1 123 ? 9.674 -6.556 -9.525 1.00 92.06 123 SER A C 1
ATOM 901 O O . SER A 1 123 ? 9.487 -7.770 -9.628 1.00 92.06 123 SER A O 1
ATOM 903 N N . ASP A 1 124 ? 10.020 -5.975 -8.375 1.00 93.19 124 ASP A N 1
ATOM 904 C CA . ASP A 1 124 ? 10.100 -6.616 -7.051 1.00 93.19 124 ASP A CA 1
ATOM 905 C C . ASP A 1 124 ? 9.582 -5.625 -5.986 1.00 93.19 124 ASP A C 1
ATOM 907 O O . ASP A 1 124 ? 9.232 -4.485 -6.293 1.00 93.19 124 ASP A O 1
ATOM 911 N N . HIS A 1 125 ? 9.525 -6.043 -4.728 1.00 87.06 125 HIS A N 1
ATOM 912 C CA . HIS A 1 125 ? 9.297 -5.174 -3.579 1.00 87.06 125 HIS A CA 1
ATOM 913 C C . HIS A 1 125 ? 10.334 -5.523 -2.503 1.00 87.06 125 HIS A C 1
ATOM 915 O O . HIS A 1 125 ? 10.521 -6.692 -2.183 1.00 87.06 125 HIS A O 1
ATOM 921 N N . ILE A 1 126 ? 11.060 -4.546 -1.960 1.00 83.25 126 ILE A N 1
ATOM 922 C CA . ILE A 1 126 ? 12.094 -4.794 -0.939 1.00 83.25 126 ILE A CA 1
ATOM 923 C C . ILE A 1 126 ? 11.514 -4.495 0.450 1.00 83.25 126 ILE A C 1
ATOM 925 O O . ILE A 1 126 ? 10.742 -3.555 0.620 1.00 83.25 126 ILE A O 1
ATOM 929 N N . GLY A 1 127 ? 11.883 -5.295 1.455 1.00 83.69 127 GLY A N 1
ATOM 930 C CA . GLY A 1 127 ? 11.599 -4.992 2.865 1.00 83.69 127 GLY A CA 1
ATOM 931 C C . GLY A 1 127 ? 10.202 -5.373 3.370 1.00 83.69 127 GLY A C 1
ATOM 932 O O . GLY A 1 127 ? 9.815 -4.961 4.462 1.00 83.69 127 GLY A O 1
ATOM 933 N N . ASP A 1 128 ? 9.441 -6.158 2.611 1.00 86.00 128 ASP A N 1
ATOM 934 C CA . ASP A 1 128 ? 8.095 -6.625 2.974 1.00 86.00 128 ASP A CA 1
ATOM 935 C C . ASP A 1 128 ? 7.927 -8.145 2.801 1.00 86.00 128 ASP A C 1
ATOM 937 O O . ASP A 1 128 ? 6.813 -8.643 2.622 1.00 86.00 128 ASP A O 1
ATOM 941 N N . ASP A 1 129 ? 9.035 -8.884 2.845 1.00 92.88 129 ASP A N 1
ATOM 942 C CA . ASP A 1 129 ? 9.019 -10.330 2.681 1.00 92.88 129 ASP A CA 1
ATOM 943 C C . ASP A 1 129 ? 8.201 -10.995 3.791 1.00 92.88 129 ASP A C 1
ATOM 945 O O . ASP A 1 129 ? 8.417 -10.788 4.990 1.00 92.88 129 ASP A O 1
ATOM 949 N N . VAL A 1 130 ? 7.272 -11.851 3.384 1.00 90.88 130 VAL A N 1
ATOM 950 C CA . VAL A 1 130 ? 6.468 -12.658 4.295 1.00 90.88 130 VAL A CA 1
ATOM 951 C C . VAL A 1 130 ? 7.157 -14.013 4.467 1.00 90.88 130 VAL A C 1
ATOM 953 O O . VAL A 1 130 ? 7.418 -14.689 3.467 1.00 90.88 130 VAL A O 1
ATOM 956 N N . PRO A 1 131 ? 7.421 -14.478 5.705 1.00 90.44 131 PRO A N 1
ATOM 957 C CA . PRO A 1 131 ? 8.087 -15.757 5.928 1.00 90.44 131 PRO A CA 1
ATOM 958 C C . PRO A 1 131 ? 7.339 -16.907 5.247 1.00 90.44 131 PRO A C 1
ATOM 960 O O . PRO A 1 131 ? 6.184 -17.179 5.582 1.00 90.44 131 PRO A O 1
ATOM 963 N N . ASN A 1 132 ? 7.981 -17.602 4.307 1.00 85.31 132 ASN A N 1
ATOM 964 C CA . ASN A 1 132 ? 7.405 -18.779 3.662 1.00 85.31 132 ASN A CA 1
ATOM 965 C C . ASN A 1 132 ? 7.723 -20.031 4.495 1.00 85.31 132 ASN A C 1
ATOM 967 O O . ASN A 1 132 ? 8.803 -20.607 4.385 1.00 85.31 132 ASN A O 1
ATOM 971 N N . SER A 1 133 ? 6.783 -20.448 5.347 1.00 79.94 133 SER A N 1
ATOM 972 C CA . SER A 1 133 ? 6.948 -21.606 6.237 1.00 79.94 133 SER A CA 1
ATOM 973 C C . SER A 1 133 ? 7.001 -22.951 5.504 1.00 79.94 133 SER A C 1
ATOM 975 O O . SER A 1 133 ? 7.371 -23.952 6.116 1.00 79.94 133 SER A O 1
ATOM 977 N N . ASN A 1 134 ? 6.653 -22.989 4.213 1.00 81.50 134 ASN A N 1
ATOM 978 C CA . ASN A 1 134 ? 6.705 -24.194 3.397 1.00 81.50 134 ASN A CA 1
ATOM 979 C C . ASN A 1 134 ? 7.256 -23.889 1.990 1.00 81.50 134 ASN A C 1
ATOM 981 O O . ASN A 1 134 ? 6.486 -23.771 1.035 1.00 81.50 134 ASN A O 1
ATOM 985 N N . PRO A 1 135 ? 8.588 -23.800 1.825 1.00 80.75 135 PRO A N 1
ATOM 986 C CA . PRO A 1 135 ? 9.208 -23.478 0.538 1.00 80.75 135 PRO A CA 1
ATOM 987 C C . PRO A 1 135 ? 9.008 -24.565 -0.531 1.00 80.75 135 PRO A C 1
ATOM 989 O O . PRO A 1 135 ? 9.299 -24.327 -1.698 1.00 80.75 135 PRO A O 1
ATOM 992 N N . SER A 1 136 ? 8.515 -25.752 -0.153 1.00 80.56 136 SER A N 1
ATOM 993 C CA . SER A 1 136 ? 8.173 -26.820 -1.104 1.00 80.56 136 SER A CA 1
ATOM 994 C C . SER A 1 136 ? 6.819 -26.618 -1.794 1.00 80.56 136 SER A C 1
ATOM 996 O O . SER A 1 136 ? 6.541 -27.253 -2.810 1.00 80.56 136 SER A O 1
ATOM 998 N N . GLU A 1 137 ? 5.967 -25.742 -1.257 1.00 87.25 137 GLU A N 1
ATOM 999 C CA . GLU A 1 137 ? 4.664 -25.427 -1.831 1.00 87.25 137 GLU A CA 1
ATOM 1000 C C . GLU A 1 137 ? 4.768 -24.271 -2.833 1.00 87.25 137 GLU A C 1
ATOM 1002 O O . GLU A 1 137 ? 5.551 -23.338 -2.652 1.00 87.25 137 GLU A O 1
ATOM 1007 N N . LEU A 1 138 ? 3.962 -24.328 -3.901 1.00 92.75 138 LEU A N 1
ATOM 1008 C CA . LEU A 1 138 ? 3.926 -23.275 -4.914 1.00 92.75 138 LEU A CA 1
ATOM 1009 C C . LEU A 1 138 ? 3.608 -21.917 -4.256 1.00 92.75 138 LEU A C 1
ATOM 1011 O O . LEU A 1 138 ? 2.568 -21.806 -3.599 1.00 92.75 138 LEU A O 1
ATOM 1015 N N . PRO A 1 139 ? 4.430 -20.871 -4.475 1.00 94.69 139 PRO A N 1
ATOM 1016 C CA . PRO A 1 139 ? 4.243 -19.553 -3.865 1.00 94.69 139 PRO A CA 1
ATOM 1017 C C . PRO A 1 139 ? 2.844 -18.969 -4.084 1.00 94.69 139 PRO A C 1
ATOM 1019 O O . PRO A 1 139 ? 2.267 -18.394 -3.165 1.00 94.69 139 PRO A O 1
ATOM 1022 N N . SER A 1 140 ? 2.250 -19.193 -5.260 1.00 95.06 140 SER A N 1
ATOM 1023 C CA . SER A 1 140 ? 0.877 -18.785 -5.578 1.00 95.06 140 SER A CA 1
ATOM 1024 C C . SER A 1 140 ? -0.160 -19.430 -4.661 1.00 95.06 140 SER A C 1
ATOM 1026 O O . SER A 1 140 ? -1.032 -18.745 -4.128 1.00 95.06 140 SER A O 1
ATOM 1028 N N . LYS A 1 141 ? -0.040 -20.737 -4.415 1.00 94.19 141 LYS A N 1
ATOM 1029 C CA . LYS A 1 141 ? -0.932 -21.487 -3.528 1.00 94.19 141 LYS A CA 1
ATOM 1030 C C . LYS A 1 141 ? -0.767 -21.042 -2.078 1.00 94.19 141 LYS A C 1
ATOM 1032 O O . LYS A 1 141 ? -1.766 -20.809 -1.396 1.00 94.19 141 LYS A O 1
ATOM 1037 N N . THR A 1 142 ? 0.471 -20.867 -1.619 1.00 94.00 142 THR A N 1
ATOM 1038 C CA . THR A 1 142 ? 0.743 -20.362 -0.267 1.00 94.00 142 THR A CA 1
ATOM 1039 C C . THR A 1 142 ? 0.195 -18.949 -0.093 1.00 94.00 142 THR A C 1
ATOM 1041 O O . THR A 1 142 ? -0.477 -18.665 0.897 1.00 94.00 142 THR A O 1
ATOM 1044 N N . CYS A 1 143 ? 0.419 -18.070 -1.070 1.00 94.25 143 CYS A N 1
ATOM 1045 C CA . CYS A 1 143 ? -0.028 -16.686 -1.005 1.00 94.25 143 CYS A CA 1
ATOM 1046 C C . CYS A 1 143 ? -1.555 -16.566 -1.050 1.00 94.25 143 CYS A C 1
ATOM 1048 O O . CYS A 1 143 ? -2.133 -15.796 -0.286 1.00 94.25 143 CYS A O 1
ATOM 1050 N N . THR A 1 144 ? -2.227 -17.350 -1.898 1.00 92.12 144 THR A N 1
ATOM 1051 C CA . THR A 1 144 ? -3.695 -17.345 -2.033 1.00 92.12 144 THR A CA 1
ATOM 1052 C C . THR A 1 144 ? -4.376 -17.640 -0.697 1.00 92.12 144 THR A C 1
ATOM 1054 O O . THR A 1 144 ? -5.327 -16.959 -0.330 1.00 92.12 144 THR A O 1
ATOM 1057 N N . ASN A 1 145 ? -3.829 -18.579 0.077 1.00 88.88 145 ASN A N 1
ATOM 1058 C CA . ASN A 1 145 ? -4.387 -19.001 1.365 1.00 88.88 145 ASN A CA 1
ATOM 1059 C C . ASN A 1 145 ? -3.989 -18.106 2.553 1.00 88.88 145 ASN A C 1
ATOM 1061 O O . ASN A 1 145 ? -4.367 -18.390 3.690 1.00 88.88 145 ASN A O 1
ATOM 1065 N N . ARG A 1 146 ? -3.206 -17.047 2.320 1.00 87.81 146 ARG A N 1
ATOM 1066 C CA . ARG A 1 146 ? -2.672 -16.170 3.366 1.00 87.81 146 ARG A CA 1
ATOM 1067 C C . ARG A 1 146 ? -3.205 -14.753 3.242 1.00 87.81 146 ARG A C 1
ATOM 1069 O O . ARG A 1 146 ? -3.086 -14.127 2.191 1.00 87.81 146 ARG A O 1
ATOM 1076 N N . TYR A 1 147 ? -3.744 -14.236 4.341 1.00 84.50 147 TYR A N 1
ATOM 1077 C CA . TYR A 1 147 ? -4.279 -12.876 4.408 1.00 84.50 147 TYR A CA 1
ATOM 1078 C C . TYR A 1 147 ? -3.183 -11.806 4.443 1.00 84.50 147 TYR A C 1
ATOM 1080 O O . TYR A 1 147 ? -3.416 -10.682 4.017 1.00 84.50 147 TYR A O 1
ATOM 1088 N N . ASP A 1 148 ? -2.000 -12.160 4.946 1.00 86.75 148 ASP A N 1
ATOM 1089 C CA . ASP A 1 148 ? -0.823 -11.296 5.035 1.00 86.75 148 ASP A CA 1
ATOM 1090 C C . ASP A 1 148 ? 0.039 -11.337 3.765 1.00 86.75 148 ASP A C 1
ATOM 1092 O O . ASP A 1 148 ? 1.046 -10.645 3.699 1.00 86.75 148 ASP A O 1
ATOM 1096 N N . CYS A 1 149 ? -0.351 -12.127 2.757 1.00 91.88 149 CYS A N 1
ATOM 1097 C CA . CYS A 1 149 ? 0.321 -12.187 1.465 1.00 91.88 149 CYS A CA 1
ATOM 1098 C C . CYS A 1 149 ? -0.490 -11.464 0.388 1.00 91.88 149 CYS A C 1
ATOM 1100 O O . CYS A 1 149 ? -1.629 -11.841 0.090 1.00 91.88 149 CYS A O 1
ATOM 1102 N N . LEU A 1 150 ? 0.122 -10.453 -0.225 1.00 92.12 150 LEU A N 1
ATOM 1103 C CA . LEU A 1 150 ? -0.452 -9.644 -1.301 1.00 92.12 150 LEU A CA 1
ATOM 1104 C C . LEU A 1 150 ? 0.151 -9.942 -2.674 1.00 92.12 150 LEU A C 1
ATOM 1106 O O . LEU A 1 150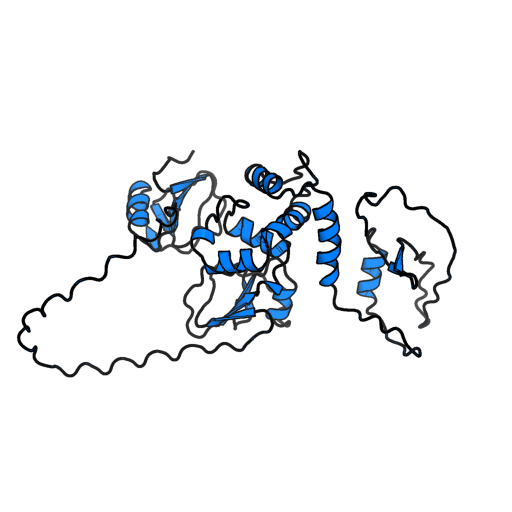 ? -0.471 -9.650 -3.698 1.00 92.12 150 LEU A O 1
ATOM 1110 N N . GLY A 1 151 ? 1.303 -10.602 -2.703 1.00 94.50 151 GLY A N 1
ATOM 1111 C CA . GLY A 1 151 ? 1.916 -11.075 -3.930 1.00 94.50 151 GLY A CA 1
ATOM 1112 C C . GLY A 1 151 ? 3.092 -12.005 -3.678 1.00 94.50 151 GLY A C 1
ATOM 1113 O O . GLY A 1 151 ? 3.377 -12.378 -2.543 1.00 94.50 151 GLY A O 1
ATOM 1114 N N . PHE A 1 152 ? 3.776 -12.403 -4.739 1.00 96.44 152 PHE A N 1
ATOM 1115 C CA . PHE A 1 152 ? 5.020 -13.161 -4.650 1.00 96.44 152 PHE A CA 1
ATOM 1116 C C . PHE A 1 152 ? 5.900 -12.894 -5.872 1.00 96.44 152 PHE A C 1
ATOM 1118 O O . PHE A 1 152 ? 5.396 -12.520 -6.929 1.00 96.44 152 PHE A O 1
ATOM 1125 N N . THR A 1 153 ? 7.210 -13.084 -5.752 1.00 96.56 153 THR A N 1
ATOM 1126 C CA . THR A 1 153 ? 8.141 -12.944 -6.883 1.00 96.56 153 THR A CA 1
ATOM 1127 C C . THR A 1 153 ? 8.318 -14.258 -7.637 1.00 96.56 153 THR A C 1
ATOM 1129 O O . THR A 1 153 ? 8.022 -15.334 -7.117 1.00 96.56 153 THR A O 1
ATOM 1132 N N . SER A 1 154 ? 8.870 -14.200 -8.850 1.00 95.88 154 SER A N 1
ATOM 1133 C CA . SER A 1 154 ? 9.300 -15.378 -9.620 1.00 95.88 154 SER A CA 1
ATOM 1134 C C . SER A 1 154 ? 10.267 -16.295 -8.863 1.00 95.88 154 SER A C 1
ATOM 1136 O O . SER A 1 154 ? 10.307 -17.487 -9.151 1.00 95.88 154 SER A O 1
ATOM 1138 N N . ASP A 1 155 ? 10.986 -15.765 -7.869 1.00 94.62 155 ASP A N 1
ATOM 1139 C CA . ASP A 1 155 ? 11.913 -16.517 -7.010 1.00 94.62 155 ASP A CA 1
ATOM 1140 C C . ASP A 1 155 ? 11.195 -17.206 -5.830 1.00 94.62 155 ASP A C 1
ATOM 1142 O O . ASP A 1 155 ? 11.813 -17.890 -5.017 1.00 94.62 155 ASP A O 1
ATOM 1146 N N . GLY A 1 156 ? 9.878 -17.013 -5.714 1.00 94.81 156 GLY A N 1
ATOM 1147 C CA . GLY A 1 156 ? 9.022 -17.608 -4.692 1.00 94.81 156 GLY A CA 1
ATOM 1148 C C . GLY A 1 156 ? 9.003 -16.890 -3.346 1.00 94.81 156 GLY A C 1
ATOM 1149 O O . GLY A 1 156 ? 8.494 -17.440 -2.366 1.00 94.81 156 GLY A O 1
ATOM 1150 N N . VAL A 1 157 ? 9.514 -15.659 -3.294 1.00 95.06 157 VAL A N 1
ATOM 1151 C CA . VAL A 1 157 ? 9.446 -14.811 -2.100 1.00 95.06 157 VAL A CA 1
ATOM 1152 C C . VAL A 1 157 ? 8.056 -14.195 -2.006 1.00 95.06 157 VAL A C 1
ATOM 1154 O O . VAL A 1 157 ? 7.617 -13.512 -2.929 1.00 95.06 157 VAL A O 1
ATOM 1157 N N . LEU A 1 158 ? 7.354 -14.451 -0.903 1.00 95.50 158 LEU A N 1
ATOM 1158 C CA . LEU A 1 158 ? 6.031 -13.890 -0.632 1.00 95.50 158 LEU A CA 1
ATOM 1159 C C . LEU A 1 158 ? 6.160 -12.428 -0.194 1.00 95.50 158 LEU A C 1
ATOM 1161 O O . LEU A 1 158 ? 7.082 -12.095 0.544 1.00 95.50 158 LEU A O 1
ATOM 1165 N N . LYS A 1 159 ? 5.218 -11.581 -0.605 1.00 93.75 159 LYS A N 1
ATOM 1166 C CA . LYS A 1 159 ? 5.230 -10.133 -0.369 1.00 93.75 159 LYS A CA 1
ATOM 1167 C C . LYS A 1 159 ? 4.007 -9.705 0.424 1.00 93.75 159 LYS A C 1
ATOM 1169 O O . LYS A 1 159 ? 2.887 -10.131 0.118 1.00 93.75 159 LYS A O 1
ATOM 1174 N N . ALA A 1 160 ? 4.218 -8.872 1.436 1.00 90.44 160 ALA A N 1
ATOM 1175 C CA . ALA A 1 160 ? 3.159 -8.344 2.287 1.00 90.44 160 ALA A CA 1
ATOM 1176 C C . ALA A 1 160 ? 2.446 -7.154 1.648 1.00 90.44 160 ALA A C 1
ATOM 1178 O O . ALA A 1 160 ? 1.378 -6.776 2.126 1.00 90.44 160 ALA A O 1
ATOM 1179 N N . LYS A 1 161 ? 3.022 -6.550 0.601 1.00 85.88 161 LYS A N 1
ATOM 1180 C CA . LYS A 1 161 ? 2.491 -5.379 -0.096 1.00 85.88 161 LYS A CA 1
ATOM 1181 C C . LYS A 1 161 ? 2.517 -5.580 -1.614 1.00 85.88 161 LYS A C 1
ATOM 1183 O O . LYS A 1 161 ? 3.389 -6.262 -2.143 1.00 85.88 161 LYS A O 1
ATOM 1188 N N . PRO A 1 162 ? 1.562 -4.979 -2.339 1.00 81.12 162 PRO A N 1
ATOM 1189 C CA . PRO A 1 162 ? 1.565 -4.993 -3.793 1.00 81.12 162 PRO A CA 1
ATOM 1190 C C . PRO A 1 162 ? 2.385 -3.834 -4.384 1.00 81.12 162 PRO A C 1
ATOM 1192 O O . PRO A 1 162 ? 2.839 -3.941 -5.517 1.00 81.12 162 PRO A O 1
ATOM 1195 N N . TYR A 1 163 ? 2.560 -2.733 -3.635 1.00 83.56 163 TYR A N 1
ATOM 1196 C CA . TYR A 1 163 ? 3.191 -1.482 -4.082 1.00 83.56 163 TYR A CA 1
ATOM 1197 C C . TYR A 1 163 ? 3.815 -0.695 -2.904 1.00 83.56 163 TYR A C 1
ATOM 1199 O O . TYR A 1 163 ? 3.331 -0.825 -1.774 1.00 83.56 163 TYR A O 1
ATOM 1207 N N . PRO A 1 164 ? 4.782 0.216 -3.139 1.00 78.25 164 PRO A N 1
ATOM 1208 C CA . PRO A 1 164 ? 5.419 0.539 -4.421 1.00 78.25 164 PRO A CA 1
ATOM 1209 C C . PRO A 1 164 ? 6.330 -0.583 -4.924 1.00 78.25 164 PRO A C 1
ATOM 1211 O O . PRO A 1 164 ? 7.001 -1.233 -4.137 1.00 78.25 164 PRO A O 1
ATOM 1214 N N . VAL A 1 165 ? 6.379 -0.789 -6.238 1.00 85.00 165 VAL A N 1
ATOM 1215 C CA . VAL A 1 165 ? 7.333 -1.728 -6.841 1.00 85.00 165 VAL A CA 1
ATOM 1216 C C . VAL A 1 165 ? 8.682 -1.047 -7.058 1.00 85.00 165 VAL A C 1
ATOM 1218 O O . VAL A 1 165 ? 8.735 0.139 -7.393 1.00 85.00 165 VAL A O 1
ATOM 1221 N N . VAL A 1 166 ? 9.764 -1.794 -6.869 1.00 87.12 166 VAL A N 1
ATOM 1222 C CA . VAL A 1 166 ? 11.117 -1.405 -7.277 1.00 87.12 166 VAL A CA 1
ATOM 1223 C C . VAL A 1 166 ? 11.472 -2.105 -8.583 1.00 87.12 166 VAL A C 1
ATOM 1225 O O . VAL A 1 166 ? 11.056 -3.241 -8.819 1.00 87.12 166 VAL A O 1
ATOM 1228 N N . GLU A 1 167 ? 12.240 -1.426 -9.433 1.00 88.12 167 GLU A N 1
ATOM 1229 C CA . GLU A 1 167 ? 12.745 -2.019 -10.670 1.00 88.12 167 GLU A CA 1
ATOM 1230 C C . GLU A 1 167 ? 13.666 -3.199 -10.334 1.00 88.12 167 GLU A C 1
ATOM 1232 O O . GLU A 1 167 ? 14.633 -3.067 -9.581 1.00 88.12 167 GLU A O 1
ATOM 1237 N N . ALA A 1 168 ? 13.351 -4.365 -10.889 1.00 91.38 168 ALA A N 1
ATOM 1238 C CA . ALA A 1 168 ? 14.106 -5.593 -10.700 1.00 91.38 168 ALA A CA 1
ATOM 1239 C C . ALA A 1 168 ? 14.153 -6.365 -12.016 1.00 91.38 168 ALA A C 1
ATOM 1241 O O . ALA A 1 168 ? 13.365 -7.282 -12.262 1.00 91.38 168 ALA A O 1
ATOM 1242 N N . GLN A 1 169 ? 15.082 -5.962 -12.880 1.00 92.25 169 GLN A N 1
ATOM 1243 C CA . GLN A 1 169 ? 15.227 -6.526 -14.215 1.00 92.25 169 GLN A CA 1
ATOM 1244 C C . GLN A 1 169 ? 15.337 -8.060 -14.182 1.00 92.25 169 GLN A C 1
ATOM 1246 O O . GLN A 1 169 ? 16.126 -8.627 -13.423 1.00 92.25 169 GLN A O 1
ATOM 1251 N N . GLY A 1 170 ? 14.551 -8.734 -15.022 1.00 93.00 170 GLY A N 1
ATOM 1252 C CA . GLY A 1 170 ? 14.511 -10.196 -15.110 1.00 93.00 170 GLY A CA 1
ATOM 1253 C C . GLY A 1 170 ? 13.575 -10.879 -14.110 1.00 93.00 170 GLY A C 1
ATOM 1254 O O . GLY A 1 170 ? 13.392 -12.094 -14.201 1.00 93.00 170 GLY A O 1
ATOM 1255 N N . LYS A 1 171 ? 12.971 -10.137 -13.174 1.00 95.50 171 LYS A N 1
ATOM 1256 C CA . LYS A 1 171 ? 12.015 -10.682 -12.202 1.00 95.50 171 LYS A CA 1
ATOM 1257 C C . LYS A 1 171 ? 10.571 -10.417 -12.596 1.00 95.50 171 LYS A C 1
ATOM 1259 O O . LYS A 1 171 ? 10.260 -9.488 -13.336 1.00 95.50 171 LYS A O 1
ATOM 1264 N N . CYS A 1 172 ? 9.679 -11.234 -12.049 1.00 96.81 172 CYS A N 1
ATOM 1265 C CA . CYS A 1 172 ? 8.240 -11.026 -12.135 1.00 96.81 172 CYS A CA 1
ATOM 1266 C C . CYS A 1 172 ? 7.651 -10.908 -10.739 1.00 96.81 172 CYS A C 1
ATOM 1268 O O . CYS A 1 172 ? 7.837 -11.815 -9.925 1.00 96.81 172 CYS A O 1
ATOM 1270 N N . LEU A 1 173 ? 6.894 -9.843 -10.491 1.00 96.25 173 LEU A N 1
ATOM 1271 C CA . LEU A 1 173 ? 6.056 -9.721 -9.305 1.00 96.25 173 LEU A CA 1
ATOM 1272 C C . LEU A 1 173 ? 4.622 -10.117 -9.658 1.00 96.25 173 LEU A C 1
ATOM 1274 O O . LEU A 1 173 ? 4.019 -9.555 -10.567 1.00 96.25 173 LEU A O 1
ATOM 1278 N N . TYR A 1 174 ? 4.068 -11.078 -8.930 1.00 96.12 174 TYR A N 1
ATOM 1279 C CA . TYR A 1 174 ? 2.696 -11.547 -9.082 1.00 96.12 174 TYR A CA 1
ATOM 1280 C C . TYR A 1 174 ? 1.847 -10.984 -7.957 1.00 96.12 174 TYR A C 1
ATOM 1282 O O . TYR A 1 174 ? 1.993 -11.390 -6.806 1.00 96.12 174 TYR A O 1
ATOM 1290 N N . VAL A 1 175 ? 0.941 -10.074 -8.286 1.00 93.88 175 VAL A N 1
ATOM 1291 C CA . VAL A 1 175 ? 0.062 -9.405 -7.325 1.00 93.88 175 VAL A CA 1
ATOM 1292 C C . VAL A 1 175 ? -1.330 -10.024 -7.379 1.00 93.88 175 VAL A C 1
ATOM 1294 O O . VAL A 1 175 ? -1.833 -10.301 -8.469 1.00 93.88 175 VAL A O 1
ATOM 1297 N N . LYS A 1 176 ? -1.959 -10.271 -6.224 1.00 93.06 176 LYS A N 1
ATOM 1298 C CA . LYS A 1 176 ? -3.316 -10.842 -6.178 1.00 93.06 176 LYS A CA 1
ATOM 1299 C C . LYS A 1 176 ? -4.296 -9.992 -6.989 1.00 93.06 176 LYS A C 1
ATOM 1301 O O . LYS A 1 176 ? -4.349 -8.772 -6.837 1.00 93.06 176 LYS A O 1
ATOM 1306 N N . ASN A 1 177 ? -5.105 -10.651 -7.811 1.00 91.19 177 ASN A N 1
ATOM 1307 C CA . ASN A 1 177 ? -6.239 -10.012 -8.463 1.00 91.19 177 ASN A CA 1
ATOM 1308 C C . ASN A 1 177 ? -7.348 -9.716 -7.435 1.00 91.19 177 ASN A C 1
ATOM 1310 O O . ASN A 1 177 ? -7.447 -10.370 -6.395 1.00 91.19 177 ASN A O 1
ATOM 1314 N N . ALA A 1 178 ? -8.218 -8.762 -7.751 1.00 87.06 178 ALA A N 1
ATOM 1315 C CA . ALA A 1 178 ? -9.334 -8.327 -6.918 1.00 87.06 178 ALA A CA 1
ATOM 1316 C C . ALA A 1 178 ? -10.278 -9.467 -6.494 1.00 87.06 178 ALA A C 1
ATOM 1318 O O . ALA A 1 178 ? -10.837 -9.425 -5.399 1.00 87.06 178 ALA A O 1
ATOM 1319 N N . SER A 1 179 ? -10.413 -10.517 -7.313 1.00 87.00 179 SER A N 1
ATOM 1320 C CA . SER A 1 179 ? -11.206 -11.714 -6.992 1.00 87.00 179 SER A CA 1
ATOM 1321 C C . SER A 1 179 ? -10.698 -12.474 -5.760 1.00 87.00 179 SER A C 1
ATOM 1323 O O . SER A 1 179 ? -11.498 -13.082 -5.052 1.00 87.00 179 SER A O 1
ATOM 1325 N N . LEU A 1 180 ? -9.394 -12.415 -5.468 1.00 86.38 180 LEU A N 1
ATOM 1326 C CA . LEU A 1 180 ? -8.776 -13.064 -4.303 1.00 86.38 180 LEU A CA 1
ATOM 1327 C C . LEU A 1 180 ? -8.694 -12.160 -3.071 1.00 86.38 180 LEU A C 1
ATOM 1329 O O . LEU A 1 180 ? -8.207 -12.577 -2.016 1.00 86.38 180 LEU A O 1
ATOM 1333 N N . ILE A 1 181 ? -9.143 -10.913 -3.187 1.00 87.88 181 ILE A N 1
ATOM 1334 C CA . ILE A 1 181 ? -9.074 -9.946 -2.101 1.00 87.88 181 ILE A CA 1
ATOM 1335 C C . ILE A 1 181 ? -10.299 -10.122 -1.207 1.00 87.88 181 ILE A C 1
ATOM 1337 O O . ILE A 1 181 ? -11.410 -9.683 -1.505 1.00 87.88 181 ILE A O 1
ATOM 1341 N N . HIS A 1 182 ? -10.089 -10.806 -0.089 1.00 89.06 182 HIS A N 1
ATOM 1342 C CA . HIS A 1 182 ? -11.075 -10.976 0.976 1.00 89.06 182 HIS A CA 1
ATOM 1343 C C . HIS A 1 182 ? -10.909 -9.894 2.064 1.00 89.06 182 HIS A C 1
ATOM 1345 O O . HIS A 1 182 ? -10.009 -9.056 2.002 1.00 89.06 182 HIS A O 1
ATOM 1351 N N . SER A 1 183 ? -11.760 -9.925 3.094 1.00 90.31 183 SER A N 1
ATOM 1352 C CA . SER A 1 183 ? -11.772 -8.966 4.217 1.00 90.31 183 SER A CA 1
ATOM 1353 C C . SER A 1 183 ? -10.400 -8.732 4.851 1.00 90.31 183 SER A C 1
ATOM 1355 O O . SER A 1 183 ? -9.955 -7.592 4.951 1.00 90.31 183 SER A O 1
ATOM 1357 N N . GLY A 1 184 ? -9.700 -9.810 5.212 1.00 88.12 184 GLY A N 1
ATOM 1358 C CA . GLY A 1 184 ? -8.325 -9.765 5.723 1.00 88.12 184 GLY A CA 1
ATOM 1359 C C . GLY A 1 184 ? -7.360 -8.955 4.853 1.00 88.12 184 GLY A C 1
ATOM 1360 O O . GLY A 1 184 ? -6.616 -8.129 5.375 1.00 88.12 184 GLY A O 1
ATOM 1361 N N . VAL A 1 185 ? -7.419 -9.137 3.532 1.00 87.75 185 VAL A N 1
ATOM 1362 C CA . VAL A 1 185 ? -6.567 -8.404 2.590 1.00 87.75 185 VAL A CA 1
ATOM 1363 C C . VAL A 1 185 ? -6.965 -6.929 2.502 1.00 87.75 185 VAL A C 1
ATOM 1365 O O . VAL A 1 185 ? -6.103 -6.055 2.552 1.00 87.75 185 VAL A O 1
ATOM 1368 N N . CYS A 1 186 ? -8.263 -6.633 2.420 1.00 91.62 186 CYS A N 1
ATOM 1369 C CA . CYS A 1 186 ? -8.758 -5.255 2.421 1.00 91.62 186 CYS A CA 1
ATOM 1370 C C . CYS A 1 186 ? -8.326 -4.484 3.671 1.00 91.62 186 CYS A C 1
ATOM 1372 O O . CYS A 1 186 ? -7.906 -3.334 3.578 1.00 91.62 186 CYS A O 1
ATOM 1374 N N . GLY A 1 187 ? -8.381 -5.136 4.831 1.00 89.50 187 GLY A N 1
ATOM 1375 C CA . GLY A 1 187 ? -7.892 -4.579 6.084 1.00 89.50 187 GLY A CA 1
ATOM 1376 C C . GLY A 1 187 ? -6.387 -4.340 6.110 1.00 89.50 187 GLY A C 1
ATOM 1377 O O . GLY A 1 187 ? -5.942 -3.287 6.563 1.00 89.50 187 GLY A O 1
ATOM 1378 N N . ALA A 1 188 ? -5.609 -5.284 5.573 1.00 86.31 188 ALA A N 1
ATOM 1379 C CA . ALA A 1 188 ? -4.165 -5.126 5.435 1.00 86.31 188 ALA A CA 1
ATOM 1380 C C . ALA A 1 188 ? -3.810 -3.937 4.528 1.00 86.31 188 ALA A C 1
ATOM 1382 O O . ALA A 1 188 ? -2.964 -3.131 4.903 1.00 86.31 188 ALA A O 1
ATOM 1383 N N . LEU A 1 189 ? -4.490 -3.773 3.385 1.00 88.44 189 LEU A N 1
ATOM 1384 C CA . LEU A 1 189 ? -4.334 -2.600 2.514 1.00 88.44 189 LEU A CA 1
ATOM 1385 C C . LEU A 1 189 ? -4.712 -1.307 3.245 1.00 88.44 189 LEU A C 1
ATOM 1387 O O . LEU A 1 189 ? -3.947 -0.345 3.238 1.00 88.44 189 LEU A O 1
ATOM 1391 N N . TYR A 1 190 ? -5.867 -1.297 3.907 1.00 89.81 190 TYR A N 1
ATOM 1392 C CA . TYR A 1 190 ? -6.360 -0.130 4.631 1.00 89.81 190 TYR A CA 1
ATOM 1393 C C . TYR A 1 190 ? -5.343 0.380 5.656 1.00 89.81 190 TYR A C 1
ATOM 1395 O O . TYR A 1 190 ? -5.037 1.570 5.691 1.00 89.81 190 TYR A O 1
ATOM 1403 N N . GLU A 1 191 ? -4.765 -0.519 6.448 1.00 86.19 191 GLU A N 1
ATOM 1404 C CA . GLU A 1 191 ? -3.749 -0.158 7.435 1.00 86.19 191 GLU A CA 1
ATOM 1405 C C . GLU A 1 191 ? -2.402 0.181 6.803 1.00 86.19 191 GLU A C 1
ATOM 1407 O O . GLU A 1 191 ? -1.790 1.182 7.175 1.00 86.19 191 GLU A O 1
ATOM 1412 N N . ALA A 1 192 ? -1.946 -0.619 5.834 1.00 82.69 192 ALA A N 1
ATOM 1413 C CA . ALA A 1 192 ? -0.650 -0.426 5.191 1.00 82.69 192 ALA A CA 1
ATOM 1414 C C . ALA A 1 192 ? -0.556 0.919 4.467 1.00 82.69 192 ALA A C 1
ATOM 1416 O O . ALA A 1 192 ? 0.531 1.480 4.380 1.00 82.69 192 ALA A O 1
ATOM 1417 N N . TYR A 1 193 ? -1.668 1.446 3.956 1.00 85.69 193 TYR A N 1
ATOM 1418 C CA . TYR A 1 193 ? -1.693 2.747 3.291 1.00 85.69 193 TYR A CA 1
ATOM 1419 C C . TYR A 1 193 ? -2.288 3.861 4.159 1.00 85.69 193 TYR A C 1
ATOM 1421 O O . TYR A 1 193 ? -2.411 4.985 3.672 1.00 85.69 193 TYR A O 1
ATOM 1429 N N . GLY A 1 194 ? -2.632 3.592 5.424 1.00 86.81 194 GLY A N 1
ATOM 1430 C CA . GLY A 1 194 ? -3.242 4.588 6.312 1.00 86.81 194 GLY A CA 1
ATOM 1431 C C . GLY A 1 194 ? -4.516 5.195 5.721 1.00 86.81 194 GLY A C 1
ATOM 1432 O O . GLY A 1 194 ? -4.729 6.403 5.809 1.00 86.81 194 GLY A O 1
ATOM 1433 N N . MET A 1 195 ? -5.317 4.373 5.042 1.00 89.12 195 MET A N 1
ATOM 1434 C CA . MET A 1 195 ? -6.562 4.808 4.420 1.00 89.12 195 MET A CA 1
ATOM 1435 C C . MET A 1 195 ? -7.584 5.181 5.494 1.00 89.12 195 MET A C 1
ATOM 1437 O O . MET A 1 195 ? -7.566 4.659 6.610 1.00 89.12 195 MET A O 1
ATOM 1441 N N . THR A 1 196 ? -8.511 6.066 5.144 1.00 86.25 196 THR A N 1
ATOM 1442 C CA . THR A 1 196 ? -9.683 6.371 5.966 1.00 86.25 196 THR A CA 1
ATOM 1443 C C . THR A 1 196 ? -10.939 6.125 5.146 1.00 86.25 196 THR A C 1
ATOM 1445 O O . THR A 1 196 ? -11.044 6.544 3.992 1.00 86.25 196 THR A O 1
ATOM 1448 N N . TYR A 1 197 ? -11.893 5.392 5.721 1.00 83.31 197 TYR A N 1
ATOM 1449 C CA . TYR A 1 197 ? -13.072 4.931 4.988 1.00 83.31 197 TYR A CA 1
ATOM 1450 C C . TYR A 1 197 ? -13.813 6.101 4.322 1.00 83.31 197 TYR A C 1
ATOM 1452 O O . TYR A 1 197 ? -14.296 7.003 5.009 1.00 83.31 197 TYR A O 1
ATOM 1460 N N . LYS A 1 198 ? -13.895 6.072 2.984 1.00 77.62 198 LYS A N 1
ATOM 1461 C CA . LYS A 1 198 ? -14.535 7.084 2.117 1.00 77.62 198 LYS A CA 1
ATOM 1462 C C . LYS A 1 198 ? -14.092 8.542 2.324 1.00 77.62 198 LYS A C 1
ATOM 1464 O O . LYS A 1 198 ? -14.739 9.442 1.793 1.00 77.62 198 LYS A O 1
ATOM 1469 N N . GLN A 1 199 ? -13.022 8.789 3.074 1.00 75.56 199 GLN A N 1
ATOM 1470 C CA . GLN A 1 199 ? -12.558 10.138 3.406 1.00 75.56 199 GLN A CA 1
ATOM 1471 C C . GLN A 1 199 ? -11.234 10.450 2.717 1.00 75.56 199 GLN A C 1
ATOM 1473 O O . GLN A 1 199 ? -11.111 11.494 2.082 1.00 75.56 199 GLN A O 1
ATOM 1478 N N . ASP A 1 200 ? -10.270 9.535 2.805 1.00 85.00 200 ASP A N 1
ATOM 1479 C CA . ASP A 1 200 ? -8.924 9.737 2.284 1.00 85.00 200 ASP A CA 1
ATOM 1480 C C . ASP A 1 200 ? -8.299 8.395 1.889 1.00 85.00 200 ASP A C 1
ATOM 1482 O O . ASP A 1 200 ? -8.379 7.400 2.614 1.00 85.00 200 ASP A O 1
ATOM 1486 N N . TRP A 1 201 ? -7.622 8.382 0.746 1.00 86.75 201 TRP A N 1
ATOM 1487 C CA . TRP A 1 201 ? -6.810 7.254 0.307 1.00 86.75 201 TRP A CA 1
ATOM 1488 C C . TRP A 1 201 ? -5.495 7.133 1.087 1.00 86.75 201 TRP A C 1
ATOM 1490 O O . TRP A 1 201 ? -4.745 6.188 0.857 1.00 86.75 201 TRP A O 1
ATOM 1500 N N . GLY A 1 202 ? -5.178 8.078 1.973 1.00 87.56 202 GLY A N 1
ATOM 1501 C CA . GLY A 1 202 ? -3.914 8.128 2.689 1.00 87.56 202 GLY A CA 1
ATOM 1502 C C . GLY A 1 202 ? -2.764 8.067 1.691 1.00 87.56 202 GLY A C 1
ATOM 1503 O O . GLY A 1 202 ? -2.651 8.879 0.770 1.00 87.56 202 GLY A O 1
ATOM 1504 N N . LEU A 1 203 ? -1.940 7.034 1.801 1.00 78.75 203 LEU A N 1
ATOM 1505 C CA . LEU A 1 203 ? -0.871 6.767 0.844 1.00 78.75 203 LEU A CA 1
ATOM 1506 C C . LEU A 1 203 ? -1.304 6.160 -0.467 1.00 78.75 203 LEU A C 1
ATOM 1508 O O . LEU A 1 203 ? -0.614 6.355 -1.468 1.00 78.75 203 LEU A O 1
ATOM 1512 N N . ALA A 1 204 ? -2.418 5.439 -0.488 1.00 85.31 204 ALA A N 1
ATOM 1513 C CA . ALA A 1 204 ? -2.946 4.888 -1.722 1.00 85.31 204 ALA A CA 1
ATOM 1514 C C . ALA A 1 204 ? -3.301 6.005 -2.718 1.00 85.31 204 ALA A C 1
ATOM 1516 O O . ALA A 1 204 ? -3.312 5.744 -3.915 1.00 85.31 204 ALA A O 1
ATOM 1517 N N . SER A 1 205 ? -3.454 7.266 -2.273 1.00 85.25 205 SER A N 1
ATOM 1518 C CA . SER A 1 205 ? -3.612 8.464 -3.129 1.00 85.25 205 SER A CA 1
ATOM 1519 C C . SER A 1 205 ? -2.560 8.559 -4.240 1.00 85.25 205 SER A C 1
ATOM 1521 O O . SER A 1 205 ? -2.785 9.147 -5.296 1.00 85.25 205 SER A O 1
ATOM 1523 N N . SER A 1 206 ? -1.413 7.942 -3.991 1.00 79.62 206 SER A N 1
ATOM 1524 C CA . SER A 1 206 ? -0.219 7.963 -4.816 1.00 79.62 206 SER A CA 1
ATOM 1525 C C . SER A 1 206 ? -0.031 6.744 -5.710 1.00 79.62 206 SER A C 1
ATOM 1527 O O . SER A 1 206 ? 0.919 6.720 -6.490 1.00 79.62 206 SER A O 1
ATOM 1529 N N . TYR A 1 207 ? -0.883 5.736 -5.543 1.00 81.88 207 TYR A N 1
ATOM 1530 C CA . TYR A 1 207 ? -0.785 4.430 -6.182 1.00 81.88 207 TYR A CA 1
ATOM 1531 C C . TYR A 1 207 ? -2.149 4.096 -6.779 1.00 81.88 207 TYR A C 1
ATOM 1533 O O . TYR A 1 207 ? -3.009 3.496 -6.131 1.00 81.88 207 TYR A O 1
ATOM 1541 N N . THR A 1 208 ? -2.372 4.530 -8.018 1.00 84.62 208 THR A N 1
ATOM 1542 C CA . THR A 1 208 ? -3.629 4.304 -8.746 1.00 84.62 208 THR A CA 1
ATOM 1543 C C . THR A 1 208 ? -3.988 2.823 -8.845 1.00 84.62 208 THR A C 1
ATOM 1545 O O . THR A 1 208 ? -5.164 2.463 -8.842 1.00 84.62 208 THR A O 1
ATOM 1548 N N . GLU A 1 209 ? -2.984 1.957 -8.865 1.00 84.62 209 GLU A N 1
ATOM 1549 C CA . GLU A 1 209 ? -3.102 0.507 -8.881 1.00 84.62 209 GLU A CA 1
ATOM 1550 C C . GLU A 1 209 ? -3.678 -0.020 -7.562 1.00 84.62 209 GLU A C 1
ATOM 1552 O O . GLU A 1 209 ? -4.580 -0.854 -7.584 1.00 84.62 209 GLU A O 1
ATOM 1557 N N . VAL A 1 210 ? -3.235 0.519 -6.418 1.00 87.56 210 VAL A N 1
ATOM 1558 C CA . VAL A 1 210 ? -3.790 0.180 -5.094 1.00 87.56 210 VAL A CA 1
ATOM 1559 C C . VAL A 1 210 ? -5.238 0.641 -4.996 1.00 87.56 210 VAL A C 1
ATOM 1561 O O . VAL A 1 210 ? -6.083 -0.123 -4.540 1.00 87.56 210 VAL A O 1
ATOM 1564 N N . GLN A 1 211 ? -5.550 1.855 -5.463 1.00 92.00 211 GLN A N 1
ATOM 1565 C CA . GLN A 1 211 ? -6.931 2.353 -5.476 1.00 92.00 211 GLN A CA 1
ATOM 1566 C C . GLN A 1 211 ? -7.825 1.465 -6.342 1.00 92.00 211 GLN A C 1
ATOM 1568 O O . GLN A 1 211 ? -8.890 1.036 -5.906 1.00 92.00 211 GLN A O 1
ATOM 1573 N N . THR A 1 212 ? -7.359 1.131 -7.548 1.00 89.38 212 THR A N 1
ATOM 1574 C CA . THR A 1 212 ? -8.082 0.264 -8.486 1.00 89.38 212 THR A CA 1
ATOM 1575 C C . THR A 1 212 ? -8.321 -1.108 -7.875 1.00 89.38 212 THR A C 1
ATOM 1577 O O . THR A 1 212 ? -9.442 -1.608 -7.911 1.00 89.38 212 THR A O 1
ATOM 1580 N N . MET A 1 213 ? -7.295 -1.704 -7.272 1.00 88.31 213 MET A N 1
ATOM 1581 C CA . MET A 1 213 ? -7.381 -2.990 -6.590 1.00 88.31 213 MET A CA 1
ATOM 1582 C C . MET A 1 213 ? -8.374 -2.949 -5.423 1.00 88.31 213 MET A C 1
ATOM 1584 O O . MET A 1 213 ? -9.250 -3.803 -5.333 1.00 88.31 213 MET A O 1
ATOM 1588 N N . TYR A 1 214 ? -8.278 -1.936 -4.566 1.00 92.38 214 TYR A N 1
ATOM 1589 C CA . TYR A 1 214 ? -9.144 -1.772 -3.403 1.00 92.38 214 TYR A CA 1
ATOM 1590 C C . TYR A 1 214 ? -10.614 -1.563 -3.812 1.00 92.38 214 TYR A C 1
ATOM 1592 O O . TYR A 1 214 ? -11.509 -2.214 -3.271 1.00 92.38 214 TYR A O 1
ATOM 1600 N N . THR A 1 215 ? -10.878 -0.701 -4.801 1.00 92.50 215 THR A N 1
ATOM 1601 C CA . THR A 1 215 ? -12.237 -0.440 -5.302 1.00 92.50 215 THR A CA 1
ATOM 1602 C C . THR A 1 215 ? -12.809 -1.636 -6.057 1.00 92.50 215 THR A C 1
ATOM 1604 O O . THR A 1 215 ? -13.955 -2.005 -5.823 1.00 92.50 215 THR A O 1
ATOM 1607 N N . SER A 1 216 ? -12.035 -2.267 -6.944 1.00 90.50 216 SER A N 1
ATOM 1608 C CA . SER A 1 216 ? -12.506 -3.428 -7.720 1.00 90.50 216 SER A CA 1
ATOM 1609 C C . SER A 1 216 ? -12.762 -4.656 -6.849 1.00 90.50 216 SER A C 1
ATOM 1611 O O . SER A 1 216 ? -13.624 -5.468 -7.175 1.00 90.50 216 SER A O 1
ATOM 1613 N N . ALA A 1 217 ? -12.059 -4.770 -5.722 1.00 90.81 217 ALA A N 1
ATOM 1614 C CA . ALA A 1 217 ? -12.307 -5.796 -4.724 1.00 90.81 217 ALA A CA 1
ATOM 1615 C C . ALA A 1 217 ? -13.478 -5.475 -3.783 1.00 90.81 217 ALA A C 1
ATOM 1617 O O . ALA A 1 217 ? -13.761 -6.291 -2.905 1.00 90.81 217 ALA A O 1
ATOM 1618 N N . ASP A 1 218 ? -14.135 -4.322 -3.933 1.00 91.81 218 ASP A N 1
ATOM 1619 C CA . ASP A 1 218 ? -15.184 -3.837 -3.031 1.00 91.81 218 ASP A CA 1
ATOM 1620 C C . ASP A 1 218 ? -14.737 -3.848 -1.556 1.00 91.81 218 ASP A C 1
ATOM 1622 O O . ASP A 1 218 ? -15.404 -4.357 -0.654 1.00 91.81 218 ASP A O 1
ATOM 1626 N N . CYS A 1 219 ? -13.528 -3.344 -1.298 1.00 92.38 219 CYS A N 1
ATOM 1627 C CA . CYS A 1 219 ? -12.941 -3.449 0.034 1.00 92.38 219 CYS A CA 1
ATOM 1628 C C . CYS A 1 219 ? -13.702 -2.683 1.119 1.00 92.38 219 CYS A C 1
ATOM 1630 O O . CYS A 1 219 ? -13.675 -3.089 2.280 1.00 92.38 219 CYS A O 1
ATOM 1632 N N . ASP A 1 220 ? -14.431 -1.635 0.745 1.00 89.25 220 ASP A N 1
ATOM 1633 C CA . ASP A 1 220 ? -15.255 -0.852 1.662 1.00 89.25 220 ASP A CA 1
ATOM 1634 C C . ASP A 1 220 ? -16.329 -1.699 2.361 1.00 89.25 220 ASP A C 1
ATOM 1636 O O . ASP A 1 220 ? -16.530 -1.541 3.566 1.00 89.25 220 ASP A O 1
ATOM 1640 N N . THR A 1 221 ? -16.978 -2.634 1.657 1.00 86.69 221 THR A N 1
ATOM 1641 C CA . THR A 1 221 ? -17.980 -3.530 2.268 1.00 86.69 221 THR A CA 1
ATOM 1642 C C . THR A 1 221 ? -17.329 -4.622 3.118 1.00 86.69 221 THR A C 1
ATOM 1644 O O . THR A 1 221 ? -17.875 -5.047 4.139 1.00 86.69 221 THR A O 1
ATOM 1647 N N . LYS A 1 222 ? -16.112 -5.036 2.751 1.00 90.88 222 LYS A N 1
ATOM 1648 C CA . LYS A 1 222 ? -15.344 -6.096 3.422 1.00 90.88 222 LYS A CA 1
ATOM 1649 C C . LYS A 1 222 ? -14.581 -5.627 4.669 1.00 90.88 222 LYS A C 1
ATOM 1651 O O . LYS A 1 222 ? -14.182 -6.463 5.488 1.00 90.88 222 LYS A O 1
ATOM 1656 N N . LEU A 1 223 ? -14.386 -4.318 4.850 1.00 91.06 223 LEU A N 1
ATOM 1657 C CA . LEU A 1 223 ? -13.689 -3.752 6.013 1.00 91.06 223 LEU A CA 1
ATOM 1658 C C . LEU A 1 223 ? -14.402 -4.019 7.337 1.00 91.06 223 LEU A C 1
ATOM 1660 O O . LEU A 1 223 ? -13.744 -4.223 8.358 1.00 91.06 223 LEU A O 1
ATOM 1664 N N . CYS A 1 224 ? -15.734 -4.062 7.335 1.00 90.69 224 CYS A N 1
ATOM 1665 C CA . CYS A 1 224 ? -16.488 -4.371 8.545 1.00 90.69 224 CYS A CA 1
ATOM 1666 C C . CYS A 1 224 ? -16.090 -5.742 9.097 1.00 90.69 224 CYS A C 1
ATOM 1668 O O . CYS A 1 224 ? -15.745 -5.857 10.271 1.00 90.69 224 CYS A O 1
ATOM 1670 N N . THR A 1 225 ? -16.050 -6.762 8.238 1.00 90.38 225 THR A N 1
ATOM 1671 C CA . THR A 1 225 ? -15.598 -8.116 8.578 1.00 90.38 225 THR A CA 1
ATOM 1672 C C . THR A 1 225 ? -14.202 -8.089 9.181 1.00 90.38 225 THR A C 1
ATOM 1674 O O . THR A 1 225 ? -13.977 -8.607 10.273 1.00 90.38 225 THR A O 1
ATOM 1677 N N . TYR A 1 226 ? -13.276 -7.393 8.524 1.00 91.44 226 TYR A N 1
ATOM 1678 C CA . TYR A 1 226 ? -11.908 -7.271 9.004 1.00 91.44 226 TYR A CA 1
ATOM 1679 C C . TYR A 1 226 ? -11.822 -6.683 10.415 1.00 91.44 226 TYR A C 1
ATOM 1681 O O . TYR A 1 226 ? -11.207 -7.276 11.305 1.00 91.44 226 TYR A O 1
ATOM 1689 N N . PHE A 1 227 ? -12.474 -5.542 10.645 1.00 91.25 227 PHE A N 1
ATOM 1690 C CA . PHE A 1 227 ? -12.429 -4.870 11.936 1.00 91.25 227 PHE A CA 1
ATOM 1691 C C . PHE A 1 227 ? -13.066 -5.707 13.053 1.00 91.25 227 PHE A C 1
ATOM 1693 O O . PHE A 1 227 ? -12.585 -5.680 14.187 1.00 91.25 227 PHE A O 1
ATOM 1700 N N . ARG A 1 228 ? -14.091 -6.512 12.746 1.00 90.81 228 ARG A N 1
ATOM 1701 C CA . ARG A 1 228 ? -14.652 -7.475 13.705 1.00 90.81 228 ARG A CA 1
ATOM 1702 C C . ARG A 1 228 ? -13.648 -8.551 14.079 1.00 90.81 228 ARG A C 1
ATOM 1704 O O . ARG A 1 228 ? -13.438 -8.778 15.265 1.00 90.81 228 ARG A O 1
ATOM 1711 N N . HIS A 1 229 ? -13.022 -9.188 13.092 1.00 89.19 229 HIS A N 1
ATOM 1712 C CA . HIS A 1 229 ? -12.083 -10.278 13.351 1.00 89.19 229 HIS A CA 1
ATOM 1713 C C . HIS A 1 229 ? -10.824 -9.798 14.070 1.00 89.19 229 HIS A C 1
ATOM 1715 O O . HIS A 1 229 ? -10.394 -10.429 15.033 1.00 89.19 229 HIS A O 1
ATOM 1721 N N . LYS A 1 230 ? -10.244 -8.676 13.633 1.00 91.12 230 LYS A N 1
ATOM 1722 C CA . LYS A 1 230 ? -8.988 -8.177 14.195 1.00 91.12 230 LYS A CA 1
ATOM 1723 C C . LYS A 1 230 ? -9.168 -7.476 15.537 1.00 91.12 230 LYS A C 1
ATOM 1725 O O . LYS A 1 230 ? -8.376 -7.696 16.449 1.00 91.12 230 LYS A O 1
ATOM 1730 N N . TYR A 1 231 ? -10.183 -6.621 15.651 1.00 92.69 231 TYR A N 1
ATOM 1731 C CA . TYR A 1 231 ? -10.337 -5.728 16.801 1.00 92.69 231 TYR A CA 1
ATOM 1732 C C . TYR A 1 231 ? -11.482 -6.110 17.734 1.00 92.69 231 TYR A C 1
ATOM 1734 O O . TYR A 1 231 ? -11.699 -5.441 18.743 1.00 92.69 231 TYR A O 1
ATOM 1742 N N . ASN A 1 232 ? -12.235 -7.167 17.420 1.00 91.94 232 ASN A N 1
ATOM 1743 C CA . ASN A 1 232 ? -13.425 -7.565 18.171 1.00 91.94 232 ASN A CA 1
ATOM 1744 C C . ASN A 1 232 ? -14.449 -6.417 18.320 1.00 91.94 232 ASN A C 1
ATOM 1746 O O . ASN A 1 232 ? -15.162 -6.317 19.323 1.00 91.94 232 ASN A O 1
ATOM 1750 N N . ALA A 1 233 ? -14.512 -5.519 17.330 1.00 90.75 233 ALA A N 1
ATOM 1751 C CA . ALA A 1 233 ? -15.547 -4.495 17.256 1.00 90.75 233 ALA A CA 1
ATOM 1752 C C . ALA A 1 233 ? -16.897 -5.182 17.001 1.00 90.75 233 ALA A C 1
ATOM 1754 O O . ALA A 1 233 ? -16.997 -6.056 16.148 1.00 90.75 233 ALA A O 1
ATOM 1755 N N . THR A 1 234 ? -17.946 -4.850 17.752 1.00 87.00 234 THR A N 1
ATOM 1756 C CA . THR A 1 234 ? -19.243 -5.562 17.657 1.00 87.00 234 THR A CA 1
ATOM 1757 C C . THR A 1 234 ? -20.442 -4.648 17.445 1.00 87.00 234 THR A C 1
ATOM 1759 O O . THR A 1 234 ? -21.552 -5.138 17.250 1.00 87.00 234 THR A O 1
ATOM 1762 N N . GLY A 1 235 ? -20.252 -3.328 17.460 1.00 82.94 235 GLY A N 1
ATOM 1763 C CA . GLY A 1 235 ? -21.335 -2.377 17.235 1.00 82.94 235 GLY A CA 1
ATOM 1764 C C . GLY A 1 235 ? -21.003 -0.959 17.700 1.00 82.94 235 GLY A C 1
ATOM 1765 O O . GLY A 1 235 ? -19.880 -0.701 18.137 1.00 82.94 235 GLY A O 1
ATOM 1766 N N . PRO A 1 236 ? -21.977 -0.031 17.631 1.00 79.00 236 PRO A N 1
ATOM 1767 C CA . PRO A 1 236 ? -21.783 1.346 18.070 1.00 79.00 236 PRO A CA 1
ATOM 1768 C C . PRO A 1 236 ? -21.383 1.377 19.548 1.00 79.00 236 PRO A C 1
ATOM 1770 O O . PRO A 1 236 ? -22.035 0.746 20.382 1.00 79.00 236 PRO A O 1
ATOM 1773 N N . GLY A 1 237 ? -20.290 2.069 19.873 1.00 82.75 237 GLY A N 1
ATOM 1774 C CA . GLY A 1 237 ? -19.769 2.138 21.243 1.00 82.75 237 GLY A CA 1
ATOM 1775 C C . GLY A 1 237 ? -19.107 0.848 21.747 1.00 82.75 237 GLY A C 1
ATOM 1776 O O . GLY A 1 237 ? -18.566 0.836 22.850 1.00 82.75 237 GLY A O 1
ATOM 1777 N N . LYS A 1 238 ? -19.115 -0.233 20.955 1.00 89.12 238 LYS A N 1
ATOM 1778 C CA . LYS A 1 238 ? -18.474 -1.517 21.268 1.00 89.12 238 LYS A CA 1
ATOM 1779 C C . LYS A 1 238 ? -17.285 -1.737 20.342 1.00 89.12 238 LYS A C 1
ATOM 1781 O O . LYS A 1 238 ? -17.320 -2.574 19.441 1.00 89.12 238 LYS A O 1
ATOM 1786 N N . TRP A 1 239 ? -16.246 -0.950 20.581 1.00 90.56 239 TRP A N 1
ATOM 1787 C CA . TRP A 1 239 ? -15.067 -0.854 19.721 1.00 90.56 239 TRP A CA 1
ATOM 1788 C C . TRP A 1 239 ? -14.061 -1.994 19.904 1.00 90.56 239 TRP A C 1
ATOM 1790 O O . TRP A 1 239 ? -13.203 -2.176 19.052 1.00 90.56 239 TRP A O 1
ATOM 1800 N N . GLY A 1 240 ? -14.147 -2.766 20.992 1.00 92.81 240 GLY A N 1
ATOM 1801 C CA . GLY A 1 240 ? -13.124 -3.764 21.308 1.00 92.81 240 GLY A CA 1
ATOM 1802 C C . GLY A 1 240 ? -11.749 -3.102 21.446 1.00 92.81 240 GLY A C 1
ATOM 1803 O O . GLY A 1 240 ? -11.601 -2.166 22.229 1.00 92.81 240 GLY A O 1
ATOM 1804 N N . THR A 1 241 ? -10.766 -3.561 20.671 1.00 94.88 241 THR A N 1
ATOM 1805 C CA . THR A 1 241 ? -9.416 -2.971 20.579 1.00 94.88 241 THR A CA 1
ATOM 1806 C C . THR A 1 241 ? -9.239 -2.049 19.365 1.00 94.88 241 THR A C 1
ATOM 1808 O O . THR A 1 241 ? -8.109 -1.732 18.996 1.00 94.88 241 THR A O 1
ATOM 1811 N N . LEU A 1 242 ? -10.333 -1.614 18.725 1.00 91.50 242 LEU A N 1
ATOM 1812 C CA . LEU A 1 242 ? -10.282 -0.767 17.531 1.00 91.50 242 LEU A CA 1
ATOM 1813 C C . LEU A 1 242 ? -9.679 0.607 17.877 1.00 91.50 242 LEU A C 1
ATOM 1815 O O . LEU A 1 242 ? -10.243 1.316 18.723 1.00 91.50 242 LEU A O 1
ATOM 1819 N N . PRO A 1 243 ? -8.581 1.025 17.217 1.00 90.69 243 PRO A N 1
ATOM 1820 C CA . PRO A 1 243 ? -7.949 2.310 17.491 1.00 90.69 243 PRO A CA 1
ATOM 1821 C C . PRO A 1 243 ? -8.920 3.475 17.290 1.00 90.69 243 PRO A C 1
ATOM 1823 O O . PRO A 1 243 ? -9.698 3.479 16.335 1.00 90.69 243 PRO A O 1
ATOM 1826 N N . THR A 1 244 ? -8.839 4.499 18.145 1.00 88.75 244 THR A N 1
ATOM 1827 C CA . THR A 1 244 ? -9.717 5.683 18.090 1.00 88.75 244 THR A CA 1
ATOM 1828 C C . THR A 1 244 ? -9.729 6.344 16.712 1.00 88.75 244 THR A C 1
ATOM 1830 O O . THR A 1 244 ? -10.784 6.757 16.243 1.00 88.75 244 THR A O 1
ATOM 1833 N N . ALA A 1 245 ? -8.588 6.362 16.017 1.00 83.06 245 ALA A N 1
ATOM 1834 C CA . ALA A 1 245 ? -8.471 6.903 14.662 1.00 83.06 245 ALA A CA 1
ATOM 1835 C C . ALA A 1 245 ? -9.311 6.148 13.607 1.00 83.06 245 ALA A C 1
ATOM 1837 O O . ALA A 1 245 ? -9.670 6.725 12.586 1.00 83.06 245 ALA A O 1
ATOM 1838 N N . VAL A 1 246 ? -9.658 4.876 13.844 1.00 88.56 246 VAL A N 1
ATOM 1839 C CA . VAL A 1 246 ? -10.396 4.018 12.893 1.00 88.56 246 VAL A CA 1
ATOM 1840 C C . VAL A 1 246 ? -11.906 3.988 13.187 1.00 88.56 246 VAL A C 1
ATOM 1842 O O . VAL A 1 246 ? -12.713 3.681 12.308 1.00 88.56 246 VAL A O 1
ATOM 1845 N N . GLN A 1 247 ? -12.327 4.365 14.399 1.00 90.19 247 GLN A N 1
ATOM 1846 C CA . GLN A 1 247 ? -13.739 4.369 14.816 1.00 90.19 247 GLN A CA 1
ATOM 1847 C C . GLN A 1 247 ? -14.667 5.232 13.927 1.00 90.19 247 GLN A C 1
ATOM 1849 O O . GLN A 1 247 ? -15.792 4.790 13.651 1.00 90.19 247 GLN A O 1
ATOM 1854 N N . PRO A 1 248 ? -14.249 6.414 13.417 1.00 86.06 248 PRO A N 1
ATOM 1855 C CA . PRO A 1 248 ? -15.055 7.170 12.458 1.00 86.06 248 PRO A CA 1
ATOM 1856 C C . PRO A 1 248 ? -15.334 6.377 11.180 1.00 86.06 248 PRO A C 1
ATOM 1858 O O . PRO A 1 248 ? -16.470 6.362 10.707 1.00 86.06 248 PRO A O 1
ATOM 1861 N N . GLY A 1 249 ? -14.329 5.655 10.670 1.00 83.19 249 GLY A N 1
ATOM 1862 C CA . GLY A 1 249 ? -14.461 4.840 9.465 1.00 83.19 249 GLY A CA 1
ATOM 1863 C C . GLY A 1 249 ? -15.427 3.672 9.649 1.00 83.19 249 GLY A C 1
ATOM 1864 O O . GLY A 1 249 ? -16.297 3.462 8.810 1.00 83.19 249 GLY A O 1
ATOM 1865 N N . TRP A 1 250 ? -15.367 2.988 10.796 1.00 86.38 250 TRP A N 1
ATOM 1866 C CA . TRP A 1 250 ? -16.350 1.958 11.165 1.00 86.38 250 TRP A CA 1
ATOM 1867 C C . TRP A 1 250 ? -17.789 2.497 11.167 1.00 86.38 250 TRP A C 1
ATOM 1869 O O . TRP A 1 250 ? -18.716 1.846 10.680 1.00 86.38 250 TRP A O 1
ATOM 1879 N N . THR A 1 251 ? -17.984 3.695 11.726 1.00 87.00 251 THR A N 1
ATOM 1880 C CA . THR A 1 251 ? -19.308 4.328 11.814 1.00 87.00 251 THR A CA 1
ATOM 1881 C C . THR A 1 251 ? -19.815 4.728 10.431 1.00 87.00 251 THR A C 1
ATOM 1883 O O . THR A 1 251 ? -20.953 4.423 10.082 1.00 87.00 251 THR A O 1
ATOM 1886 N N . ALA A 1 252 ? -18.959 5.354 9.622 1.00 84.12 252 ALA A N 1
ATOM 1887 C CA . ALA A 1 252 ? -19.276 5.757 8.255 1.00 84.12 252 ALA A CA 1
ATOM 1888 C C . ALA A 1 252 ? -19.553 4.555 7.334 1.00 84.12 252 ALA A C 1
ATOM 1890 O O . ALA A 1 252 ? -20.385 4.646 6.429 1.00 84.12 252 ALA A O 1
ATOM 1891 N N . ALA A 1 253 ? -18.906 3.416 7.591 1.00 82.44 253 ALA A N 1
ATOM 1892 C CA . ALA A 1 253 ? -19.152 2.159 6.894 1.00 82.44 253 ALA A CA 1
ATOM 1893 C C . ALA A 1 253 ? -20.462 1.472 7.284 1.00 82.44 253 ALA A C 1
ATOM 1895 O O . ALA A 1 253 ? -20.848 0.491 6.656 1.00 82.44 253 ALA A O 1
ATOM 1896 N N . ASN A 1 254 ? -21.176 1.991 8.290 1.00 85.94 254 ASN A N 1
ATOM 1897 C CA . ASN A 1 254 ? -22.405 1.396 8.805 1.00 85.94 254 ASN A CA 1
ATOM 1898 C C . ASN A 1 254 ? -22.230 -0.095 9.173 1.00 85.94 254 ASN A C 1
ATOM 1900 O O . ASN A 1 254 ? -23.156 -0.906 9.046 1.00 85.94 254 ASN A O 1
ATOM 1904 N N . CYS A 1 255 ? -21.045 -0.445 9.695 1.00 84.06 255 CYS A N 1
ATOM 1905 C CA . CYS A 1 255 ? -20.684 -1.795 10.155 1.00 84.06 255 CYS A CA 1
ATOM 1906 C C . CYS A 1 255 ? -21.522 -2.286 11.351 1.00 84.06 255 CYS A C 1
ATOM 1908 O O . CYS A 1 255 ? -21.301 -3.362 11.903 1.00 84.06 255 CYS A O 1
ATOM 1910 N N . THR A 1 256 ? -22.464 -1.464 11.800 1.00 76.75 256 THR A N 1
ATOM 1911 C CA . THR A 1 256 ? -23.372 -1.687 12.919 1.00 76.75 256 THR A CA 1
ATOM 1912 C C . THR A 1 256 ? -24.695 -2.314 12.474 1.00 76.75 256 THR A C 1
ATOM 1914 O O . THR A 1 256 ? -25.450 -2.793 13.319 1.00 76.75 256 THR A O 1
ATOM 1917 N N . SER A 1 257 ? -24.986 -2.336 11.167 1.00 72.50 257 SER A N 1
ATOM 1918 C CA . SER A 1 257 ? -26.216 -2.923 10.633 1.00 72.50 257 SER A CA 1
ATOM 1919 C C . SER A 1 257 ? -26.159 -4.457 10.619 1.00 72.50 257 SER A C 1
ATOM 1921 O O . SER A 1 257 ? -25.159 -5.058 10.226 1.00 72.50 257 SER A O 1
ATOM 1923 N N . ILE A 1 258 ? -27.259 -5.105 11.024 1.00 55.78 258 ILE A N 1
ATOM 1924 C CA . ILE A 1 258 ? -27.419 -6.574 11.024 1.00 55.78 258 ILE A CA 1
ATOM 1925 C C . ILE A 1 258 ? -27.161 -7.178 9.634 1.00 55.78 258 ILE A C 1
ATOM 1927 O O . ILE A 1 258 ? -26.626 -8.279 9.548 1.00 55.78 258 ILE A O 1
ATOM 1931 N N . ASN A 1 259 ? -27.452 -6.440 8.558 1.00 56.47 259 ASN A N 1
ATOM 1932 C CA . ASN A 1 259 ? -27.220 -6.895 7.185 1.00 56.47 259 ASN A CA 1
ATOM 1933 C C . ASN A 1 259 ? -25.745 -7.214 6.919 1.00 56.47 259 ASN A C 1
ATOM 1935 O O . ASN A 1 259 ? -25.454 -8.255 6.335 1.00 56.47 259 ASN A O 1
ATOM 1939 N N . SER A 1 260 ? -24.818 -6.411 7.456 1.00 57.28 260 SER A N 1
ATOM 1940 C CA . SER A 1 260 ? -23.383 -6.704 7.347 1.00 57.28 260 SER A CA 1
ATOM 1941 C C . SER A 1 260 ? -23.019 -8.042 8.005 1.00 57.28 260 SER A C 1
ATOM 1943 O O . SER A 1 260 ? -22.147 -8.759 7.525 1.00 57.28 260 SER A O 1
ATOM 1945 N N . VAL A 1 261 ? -23.715 -8.423 9.085 1.00 56.25 261 VAL A N 1
ATOM 1946 C CA . VAL A 1 261 ? -23.489 -9.678 9.824 1.00 56.25 261 VAL A CA 1
ATOM 1947 C C . VAL A 1 261 ? -23.960 -10.898 9.039 1.00 56.25 261 VAL A C 1
ATOM 1949 O O . VAL A 1 261 ? -23.302 -11.936 9.088 1.00 56.25 261 VAL A O 1
ATOM 1952 N N . CYS A 1 262 ? -25.071 -10.783 8.312 1.00 49.06 262 CYS A N 1
ATOM 1953 C CA . CYS A 1 262 ? -25.596 -11.884 7.507 1.00 49.06 262 CYS A CA 1
ATOM 1954 C C . CYS A 1 262 ? -24.784 -12.064 6.203 1.00 49.06 262 CYS A C 1
ATOM 1956 O O . CYS A 1 262 ? -24.466 -13.197 5.845 1.00 49.06 262 CYS A O 1
ATOM 1958 N N . GLU A 1 263 ? -24.370 -10.976 5.536 1.00 56.19 263 GLU A N 1
ATOM 1959 C CA . GLU A 1 263 ? -23.478 -11.032 4.357 1.00 56.19 263 GLU A CA 1
ATOM 1960 C C . GLU A 1 263 ? -22.089 -11.603 4.705 1.00 56.19 263 GLU A C 1
ATOM 1962 O O . GLU A 1 263 ? -21.523 -12.394 3.945 1.00 56.19 263 GLU A O 1
ATOM 1967 N N . MET A 1 264 ? -21.576 -11.286 5.900 1.00 55.34 264 MET A N 1
ATOM 1968 C CA . MET A 1 264 ? -20.320 -11.820 6.441 1.00 55.34 264 MET A CA 1
ATOM 1969 C C . MET A 1 264 ? -20.278 -13.349 6.488 1.00 55.34 264 MET A C 1
ATOM 1971 O O . MET A 1 264 ? -19.333 -13.952 5.975 1.00 55.34 264 MET A O 1
ATOM 1975 N N . LEU A 1 265 ? -21.303 -13.973 7.081 1.00 55.28 265 LEU A N 1
ATOM 1976 C CA . LEU A 1 265 ? -21.362 -15.427 7.260 1.00 55.28 265 LEU A CA 1
ATOM 1977 C C . LEU A 1 265 ? -21.430 -16.175 5.923 1.00 55.28 265 LEU A C 1
ATOM 1979 O O . LEU A 1 265 ? -20.912 -17.284 5.813 1.00 55.28 265 LEU A O 1
ATOM 1983 N N . MET A 1 266 ? -22.026 -15.563 4.898 1.00 53.72 266 MET A N 1
ATOM 1984 C CA . MET A 1 266 ? -22.125 -16.177 3.574 1.00 53.72 266 MET A CA 1
ATOM 1985 C C . MET A 1 266 ? -20.838 -16.036 2.747 1.00 53.72 266 MET A C 1
ATOM 1987 O O . MET A 1 266 ? -20.524 -16.945 1.979 1.00 53.72 266 MET A O 1
ATOM 1991 N N . SER A 1 267 ? -20.065 -14.953 2.912 1.00 52.97 267 SER A N 1
ATOM 1992 C CA . SER A 1 267 ? -18.851 -14.729 2.104 1.00 52.97 267 SER A CA 1
ATOM 1993 C C . SER A 1 267 ? -17.644 -15.569 2.548 1.00 52.97 267 SER A C 1
ATOM 1995 O O . SER A 1 267 ? -16.896 -16.059 1.703 1.00 52.97 267 SER A O 1
ATOM 1997 N N . GLU A 1 268 ? -17.459 -15.799 3.854 1.00 50.84 268 GLU A N 1
ATOM 1998 C CA . GLU A 1 268 ? -16.281 -16.528 4.352 1.00 50.84 268 GLU A CA 1
ATOM 1999 C C . GLU A 1 268 ? -16.397 -18.048 4.175 1.00 50.84 268 GLU A C 1
ATOM 2001 O O . GLU A 1 268 ? -15.389 -18.742 4.045 1.00 50.84 268 GLU A O 1
ATOM 2006 N N . HIS A 1 269 ? -17.617 -18.588 4.114 1.00 49.94 269 HIS A N 1
ATOM 2007 C CA . HIS A 1 269 ? -17.831 -20.029 3.946 1.00 49.94 269 HIS A CA 1
ATOM 2008 C C . HIS A 1 269 ? -17.613 -20.521 2.507 1.00 49.94 269 HIS A C 1
ATOM 2010 O O . HIS A 1 269 ? -17.466 -21.723 2.296 1.00 49.94 269 HIS A O 1
ATOM 2016 N N . PHE A 1 270 ? -17.518 -19.620 1.523 1.00 39.88 270 PHE A N 1
ATOM 2017 C CA . PHE A 1 270 ? -17.316 -19.988 0.117 1.00 39.88 270 PHE A CA 1
ATOM 2018 C C . PHE A 1 270 ? -15.848 -20.258 -0.268 1.00 39.88 270 PHE A C 1
ATOM 2020 O O . PHE A 1 270 ? -15.591 -20.794 -1.343 1.00 39.88 270 PHE A O 1
ATOM 2027 N N . MET A 1 271 ? -14.882 -19.933 0.602 1.00 38.41 271 MET A N 1
ATOM 2028 C CA . MET A 1 271 ? -13.451 -20.224 0.389 1.00 38.41 271 MET A CA 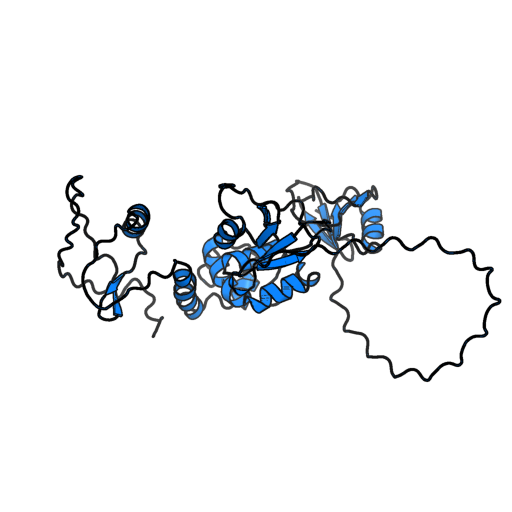1
ATOM 2029 C C . MET A 1 271 ? -13.017 -21.583 0.962 1.00 38.41 271 MET A C 1
ATOM 2031 O O . MET A 1 271 ? -11.884 -22.019 0.746 1.00 38.41 271 MET A O 1
ATOM 2035 N N . VAL A 1 272 ? -13.905 -22.297 1.662 1.00 36.28 272 VAL A N 1
ATOM 2036 C CA . VAL A 1 272 ? -13.684 -23.720 1.925 1.00 36.28 272 VAL A CA 1
ATOM 2037 C C . VAL A 1 272 ? -13.961 -24.434 0.605 1.00 36.28 272 VAL A C 1
ATOM 2039 O O . VAL A 1 272 ? -15.083 -24.413 0.114 1.00 36.28 272 VAL A O 1
ATOM 2042 N N . THR A 1 273 ? -12.899 -24.979 0.009 1.00 32.59 273 THR A N 1
ATOM 2043 C CA . THR A 1 273 ? -12.856 -25.858 -1.177 1.00 32.59 273 THR A CA 1
ATOM 2044 C C . THR A 1 273 ? -14.219 -26.475 -1.516 1.00 32.59 273 THR A C 1
ATOM 2046 O O . THR A 1 273 ? -14.826 -27.057 -0.614 1.00 32.59 273 THR A O 1
ATOM 2049 N N . PRO A 1 274 ? -14.700 -26.429 -2.777 1.00 32.28 274 PRO A N 1
ATOM 2050 C CA . PRO A 1 274 ? -16.014 -26.957 -3.113 1.00 32.28 274 PRO A CA 1
ATOM 2051 C C . PRO A 1 274 ? -16.032 -28.464 -2.851 1.00 32.28 274 PRO A C 1
ATOM 2053 O O . PRO A 1 274 ? -15.625 -29.270 -3.686 1.00 32.28 274 PRO A O 1
ATOM 2056 N N . TYR A 1 275 ? -16.540 -28.865 -1.690 1.00 28.92 275 TYR A N 1
ATOM 2057 C CA . TYR A 1 275 ? -17.125 -30.181 -1.545 1.00 28.92 275 TYR A CA 1
ATOM 2058 C C . TYR A 1 275 ? -18.436 -30.129 -2.315 1.00 28.92 275 TYR A C 1
ATOM 2060 O O . TYR A 1 275 ? -19.484 -29.745 -1.799 1.00 28.92 275 TYR A O 1
ATOM 2068 N N . VAL A 1 276 ? -18.352 -30.477 -3.598 1.00 29.06 276 VAL A N 1
ATOM 2069 C CA . VAL A 1 276 ? -19.521 -30.807 -4.403 1.00 29.06 276 VAL A CA 1
ATOM 2070 C C . VAL A 1 276 ? -20.158 -32.028 -3.747 1.00 29.06 276 VAL A C 1
ATOM 2072 O O . VAL A 1 276 ? -19.666 -33.149 -3.874 1.00 29.06 276 VAL A O 1
ATOM 2075 N N . ALA A 1 277 ? -21.245 -31.816 -3.011 1.00 28.06 277 ALA A N 1
ATOM 2076 C CA . ALA A 1 277 ? -22.121 -32.900 -2.604 1.00 28.06 277 ALA A CA 1
ATOM 2077 C C . ALA A 1 277 ? -22.846 -33.408 -3.860 1.00 28.06 277 ALA A C 1
ATOM 2079 O O . ALA A 1 277 ? -23.878 -32.873 -4.260 1.00 28.06 277 ALA A O 1
ATOM 2080 N N . TYR A 1 278 ? -22.276 -34.425 -4.509 1.00 25.14 278 TYR A N 1
ATOM 2081 C CA . TYR A 1 278 ? -22.978 -35.201 -5.526 1.00 25.14 278 TYR A CA 1
ATOM 2082 C C . TYR A 1 278 ? -24.126 -35.959 -4.850 1.00 25.14 278 TYR A C 1
ATOM 2084 O O . TYR A 1 278 ? -23.900 -36.868 -4.052 1.00 25.14 278 TYR A O 1
ATOM 2092 N N . TYR A 1 279 ? -25.363 -35.594 -5.181 1.00 31.81 279 TYR A N 1
ATOM 2093 C CA . TYR A 1 279 ? -26.541 -36.397 -4.872 1.00 31.81 279 TYR A CA 1
ATOM 2094 C C . TYR A 1 279 ? -26.954 -37.173 -6.120 1.00 31.81 279 TYR A C 1
ATOM 2096 O O . TYR A 1 279 ? -27.527 -36.611 -7.049 1.00 31.81 279 TYR A O 1
ATOM 2104 N N . GLY A 1 280 ? -26.673 -38.478 -6.122 1.00 31.33 280 GLY A N 1
ATOM 2105 C CA . GLY A 1 280 ? -27.256 -39.408 -7.086 1.00 31.33 280 GLY A CA 1
ATOM 2106 C C . GLY A 1 280 ? -26.420 -40.656 -7.353 1.00 31.33 280 GLY A C 1
ATOM 2107 O O . GLY A 1 280 ? -25.667 -40.686 -8.316 1.00 31.33 280 GLY A O 1
ATOM 2108 N N . GLY A 1 281 ? -26.635 -41.709 -6.557 1.00 31.52 281 GLY A N 1
ATOM 2109 C CA . GLY A 1 281 ? -26.385 -43.094 -6.977 1.00 31.52 281 GLY A CA 1
ATOM 2110 C C . GLY A 1 281 ? -25.098 -43.751 -6.470 1.00 31.52 281 GLY A C 1
ATOM 2111 O O . GLY A 1 281 ? -24.016 -43.488 -6.970 1.00 31.52 281 GLY A O 1
ATOM 2112 N N . SER A 1 282 ? -25.286 -44.708 -5.556 1.00 31.22 282 SER A N 1
ATOM 2113 C CA . SER A 1 282 ? -24.368 -45.780 -5.139 1.00 31.22 282 SER A CA 1
ATOM 2114 C C . SER A 1 282 ? -23.042 -45.410 -4.460 1.00 31.22 282 SER A C 1
ATOM 2116 O O . SER A 1 282 ? -22.211 -44.646 -4.933 1.00 31.22 282 SER A O 1
ATOM 2118 N N . ILE A 1 283 ? -22.856 -46.040 -3.301 1.00 29.70 283 ILE A N 1
ATOM 2119 C CA . ILE A 1 283 ? -21.765 -45.856 -2.348 1.00 29.70 283 ILE A CA 1
ATOM 2120 C C . ILE A 1 283 ? -20.460 -46.376 -2.963 1.00 29.70 283 ILE A C 1
ATOM 2122 O O . ILE A 1 283 ? -20.256 -47.585 -3.053 1.00 29.70 283 ILE A O 1
ATOM 2126 N N . ALA A 1 284 ? -19.558 -45.469 -3.332 1.00 25.89 284 ALA A N 1
ATOM 2127 C CA . ALA A 1 284 ? -18.132 -45.760 -3.420 1.00 25.89 284 ALA A CA 1
ATOM 2128 C C . ALA A 1 284 ? -17.447 -45.138 -2.196 1.00 25.89 284 ALA A C 1
ATOM 2130 O O . ALA A 1 284 ? -17.517 -43.932 -1.961 1.00 25.89 284 ALA A O 1
ATOM 2131 N N . THR A 1 285 ? -16.827 -45.987 -1.384 1.00 29.97 285 THR A N 1
ATOM 2132 C CA . THR A 1 285 ? -16.016 -45.627 -0.217 1.00 29.97 285 THR A CA 1
ATOM 2133 C C . THR A 1 285 ? -14.887 -44.670 -0.600 1.00 29.97 285 THR A C 1
ATOM 2135 O O . THR A 1 285 ? -13.982 -45.054 -1.337 1.00 29.97 285 THR A O 1
ATOM 2138 N N . PHE A 1 286 ? -14.903 -43.461 -0.040 1.00 26.48 286 PHE A N 1
ATOM 2139 C CA . PHE A 1 286 ? -13.751 -42.562 0.008 1.00 26.48 286 PHE A CA 1
ATOM 2140 C C . PHE A 1 286 ? -13.419 -42.251 1.468 1.00 26.48 286 PHE A C 1
ATOM 2142 O O . PHE A 1 286 ? -14.307 -41.907 2.245 1.00 26.48 286 PHE A O 1
ATOM 2149 N N . SER A 1 287 ? -12.141 -42.376 1.834 1.00 30.30 287 SER A N 1
ATOM 2150 C CA . SER A 1 287 ? -11.617 -41.971 3.142 1.00 30.30 287 SER A CA 1
ATOM 2151 C C . SER A 1 287 ? -11.553 -40.445 3.232 1.00 30.30 287 SER A C 1
ATOM 2153 O O . SER A 1 287 ? -10.749 -39.844 2.514 1.00 30.30 287 SER A O 1
ATOM 2155 N N . PRO A 1 288 ? -12.329 -39.785 4.108 1.00 38.75 288 PRO A N 1
ATOM 2156 C CA . PRO A 1 288 ? -12.103 -38.381 4.398 1.00 38.75 288 PRO A CA 1
ATOM 2157 C C . PRO A 1 288 ? -10.821 -38.223 5.223 1.00 38.75 288 PRO A C 1
ATOM 2159 O O . PRO A 1 288 ? -10.482 -39.051 6.070 1.00 38.75 288 PRO A O 1
ATOM 2162 N N . ASN A 1 289 ? -10.110 -37.126 4.985 1.00 36.31 289 ASN A N 1
ATOM 2163 C CA . ASN A 1 289 ? -8.947 -36.734 5.766 1.00 36.31 289 ASN A CA 1
ATOM 2164 C C . ASN A 1 289 ? -9.405 -36.392 7.202 1.00 36.31 289 ASN A C 1
ATOM 2166 O O . ASN A 1 289 ? -9.998 -35.338 7.444 1.00 36.31 289 ASN A O 1
ATOM 2170 N N . ILE A 1 290 ? -9.176 -37.316 8.142 1.00 42.41 290 ILE A N 1
ATOM 2171 C CA . ILE A 1 290 ? -9.703 -37.327 9.525 1.00 42.41 290 ILE A CA 1
ATOM 2172 C C . ILE A 1 290 ? -9.383 -36.027 10.296 1.00 42.41 290 ILE A C 1
ATOM 2174 O O . ILE A 1 290 ? -10.131 -35.625 11.187 1.00 42.41 290 ILE A O 1
ATOM 2178 N N . TYR A 1 291 ? -8.325 -35.312 9.903 1.00 36.72 291 TYR A N 1
ATOM 2179 C CA . TYR A 1 291 ? -7.880 -34.070 10.540 1.00 36.72 291 TYR A CA 1
ATOM 2180 C C . TYR A 1 291 ? -8.838 -32.875 10.386 1.00 36.72 291 TYR A C 1
ATOM 2182 O O . TYR A 1 291 ? -8.926 -32.047 11.294 1.00 36.72 291 TYR A O 1
ATOM 2190 N N . ALA A 1 292 ? -9.562 -32.761 9.267 1.00 39.44 292 ALA A N 1
ATOM 2191 C CA . ALA A 1 292 ? -10.487 -31.642 9.041 1.00 39.44 292 ALA A CA 1
ATOM 2192 C C . ALA A 1 292 ? -11.812 -31.830 9.802 1.00 39.44 292 ALA A C 1
ATOM 2194 O O . ALA A 1 292 ? -12.386 -30.870 10.320 1.00 39.44 292 ALA A O 1
ATOM 2195 N N . LEU A 1 293 ? -12.259 -33.084 9.934 1.00 42.00 293 LEU A N 1
ATOM 2196 C CA . LEU A 1 293 ? -13.485 -33.436 10.647 1.00 42.00 293 LEU A CA 1
ATOM 2197 C C . LEU A 1 293 ? -13.326 -33.264 12.168 1.00 42.00 293 LEU A C 1
ATOM 2199 O O . LEU A 1 293 ? -14.223 -32.739 12.821 1.00 42.00 293 LEU A O 1
ATOM 2203 N N . ASP A 1 294 ? -12.166 -33.632 12.725 1.00 40.88 294 ASP A N 1
ATOM 2204 C CA . ASP A 1 294 ? -11.878 -33.493 14.162 1.00 40.88 294 ASP A CA 1
ATOM 2205 C C . ASP A 1 294 ? -11.852 -32.021 14.618 1.00 40.88 294 ASP A C 1
ATOM 2207 O O . ASP A 1 294 ? -12.375 -31.691 15.683 1.00 40.88 294 ASP A O 1
ATOM 2211 N N . LYS A 1 295 ? -11.334 -31.104 13.784 1.00 42.44 295 LYS A N 1
ATOM 2212 C CA . LYS A 1 295 ? -11.386 -29.656 14.066 1.00 42.44 295 LYS A CA 1
ATOM 2213 C C . LYS A 1 295 ? -12.804 -29.090 14.009 1.00 42.44 295 LYS A C 1
ATOM 2215 O O . LYS A 1 295 ? -13.141 -28.238 14.825 1.00 42.44 295 LYS A O 1
ATOM 2220 N N . CYS A 1 296 ? -13.628 -29.571 13.081 1.00 42.16 296 CYS A N 1
ATOM 2221 C CA . CYS A 1 296 ? -15.018 -29.139 12.969 1.00 42.16 296 CYS A CA 1
ATOM 2222 C C . CYS A 1 296 ? -15.863 -29.638 14.152 1.00 42.16 296 CYS A C 1
ATOM 2224 O O . CYS A 1 296 ? -16.594 -28.862 14.75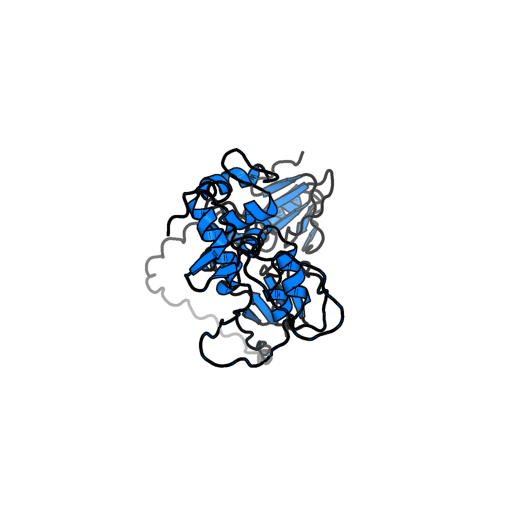6 1.00 42.16 296 CYS A O 1
ATOM 2226 N N . ILE A 1 297 ? -15.693 -30.899 14.564 1.00 46.44 297 ILE A N 1
ATOM 2227 C CA . ILE A 1 297 ? -16.425 -31.491 15.699 1.00 46.44 297 ILE A CA 1
ATOM 2228 C C . ILE A 1 297 ? -16.066 -30.819 17.038 1.00 46.44 297 ILE A C 1
ATOM 2230 O O . ILE A 1 297 ? -16.897 -30.770 17.943 1.00 46.44 297 ILE A O 1
ATOM 2234 N N . LYS A 1 298 ? -14.846 -30.285 17.176 1.00 42.22 298 LYS A N 1
ATOM 2235 C CA . LYS A 1 298 ? -14.386 -29.584 18.389 1.00 42.22 298 LYS A CA 1
ATOM 2236 C C . LYS A 1 298 ? -14.702 -28.083 18.407 1.00 42.22 298 LYS A C 1
ATOM 2238 O O . LYS A 1 298 ? -14.518 -27.455 19.447 1.00 42.22 298 LYS A O 1
ATOM 2243 N N . SER A 1 299 ? -15.162 -27.512 17.294 1.00 40.50 299 SER A N 1
ATOM 2244 C CA . SER A 1 299 ? -15.568 -26.107 17.205 1.00 40.50 299 SER A CA 1
ATOM 2245 C C . SER A 1 299 ? -17.042 -25.947 17.586 1.00 40.50 299 SER A C 1
ATOM 2247 O O . SER A 1 299 ? -17.894 -26.706 17.128 1.00 40.50 299 SER A O 1
ATOM 2249 N N . THR A 1 300 ? -17.368 -24.931 18.389 1.00 39.94 300 THR A N 1
ATOM 2250 C CA . THR A 1 300 ? -18.758 -24.583 18.739 1.00 39.94 300 THR A CA 1
ATOM 2251 C C . THR A 1 300 ? -19.581 -24.066 17.558 1.00 39.94 300 THR A C 1
ATOM 2253 O O . THR A 1 300 ? -20.799 -23.941 17.688 1.00 39.94 300 THR A O 1
ATOM 2256 N N . ASP A 1 301 ? -18.935 -23.814 16.417 1.00 42.50 301 ASP A N 1
ATOM 2257 C CA . ASP A 1 301 ? -19.512 -23.098 15.278 1.00 42.50 301 ASP A CA 1
ATOM 2258 C C . ASP A 1 301 ? -19.720 -23.983 14.038 1.00 42.50 301 ASP A C 1
ATOM 2260 O O . ASP A 1 301 ? -20.002 -23.478 12.954 1.00 42.50 301 ASP A O 1
ATOM 2264 N N . CYS A 1 302 ? -19.612 -25.312 14.160 1.00 36.88 302 CYS A N 1
ATOM 2265 C CA . CYS A 1 302 ? -19.880 -26.192 13.023 1.00 36.88 302 CYS A CA 1
ATOM 2266 C C . CYS A 1 302 ? -21.383 -26.417 12.788 1.00 36.88 302 CYS A C 1
ATOM 2268 O O . CYS A 1 302 ? -22.112 -26.922 13.648 1.00 36.88 302 CYS A O 1
ATOM 2270 N N . MET A 1 303 ? -21.834 -26.079 11.578 1.00 40.38 303 MET A N 1
ATOM 2271 C CA . MET A 1 303 ? -23.196 -26.306 11.097 1.00 40.38 303 MET A CA 1
ATOM 2272 C C . MET A 1 303 ? -23.223 -27.385 10.013 1.00 40.38 303 MET A C 1
ATOM 2274 O O . MET A 1 303 ? -22.366 -27.416 9.134 1.00 40.38 303 MET A O 1
ATOM 2278 N N . ALA A 1 304 ? -24.235 -28.252 10.060 1.00 41.31 304 ALA A N 1
ATOM 2279 C CA . ALA A 1 304 ? -24.547 -29.190 8.984 1.00 41.31 304 ALA A CA 1
ATOM 2280 C C . ALA A 1 304 ? -25.941 -28.884 8.418 1.00 41.31 304 ALA A C 1
ATOM 2282 O O . ALA A 1 304 ? -26.853 -28.508 9.160 1.00 41.31 304 ALA A O 1
ATOM 2283 N N . VAL A 1 305 ? -26.105 -29.055 7.106 1.00 36.66 305 VAL A N 1
ATOM 2284 C CA . VAL A 1 305 ? -27.384 -28.894 6.399 1.00 36.66 305 VAL A CA 1
ATOM 2285 C C . VAL A 1 305 ? -27.960 -30.283 6.134 1.00 36.66 305 VAL A C 1
ATOM 2287 O O . VAL A 1 305 ? -27.271 -31.139 5.577 1.00 36.66 305 VAL A O 1
ATOM 2290 N N . ASP A 1 306 ? -29.197 -30.536 6.570 1.00 41.69 306 ASP A N 1
ATOM 2291 C CA . ASP A 1 306 ? -29.882 -31.801 6.272 1.00 41.69 306 ASP A CA 1
ATOM 2292 C C . ASP A 1 306 ? -30.510 -31.815 4.862 1.00 41.69 306 ASP A C 1
ATOM 2294 O O . ASP A 1 306 ? -30.549 -30.803 4.162 1.00 41.69 306 ASP A O 1
ATOM 2298 N N . GLN A 1 307 ? -31.015 -32.977 4.428 1.00 34.81 307 GLN A N 1
ATOM 2299 C CA . GLN A 1 307 ? -31.632 -33.182 3.104 1.00 34.81 307 GLN A CA 1
ATOM 2300 C C . GLN A 1 307 ? -32.867 -32.299 2.834 1.00 34.81 307 GLN A C 1
ATOM 2302 O O . GLN A 1 307 ? -33.345 -32.261 1.703 1.00 34.81 307 GLN A O 1
ATOM 2307 N N . GLY A 1 308 ? -33.381 -31.589 3.844 1.00 46.56 308 GLY A N 1
ATOM 2308 C CA . GLY A 1 308 ? -34.469 -30.621 3.713 1.00 46.56 308 GLY A CA 1
ATOM 2309 C C . GLY A 1 308 ? -34.010 -29.161 3.692 1.00 46.56 308 GLY A C 1
ATOM 2310 O O . GLY A 1 308 ? -34.855 -28.278 3.819 1.00 46.56 308 GLY A O 1
ATOM 2311 N N . GLY A 1 309 ? -32.704 -28.882 3.601 1.00 35.88 309 GLY A N 1
ATOM 2312 C CA . GLY A 1 309 ? -32.175 -27.514 3.616 1.00 35.88 309 GLY A CA 1
ATOM 2313 C C . GLY A 1 309 ? -32.223 -26.845 4.994 1.00 35.88 309 GLY A C 1
ATOM 2314 O O . GLY A 1 309 ? -32.070 -25.629 5.093 1.00 35.88 309 GLY A O 1
ATOM 2315 N N . THR A 1 310 ? -32.439 -27.609 6.070 1.00 40.91 310 THR A N 1
ATOM 2316 C CA . THR A 1 310 ? -32.508 -27.052 7.426 1.00 40.91 310 THR A CA 1
ATOM 2317 C C . THR A 1 310 ? -31.128 -27.086 8.085 1.00 40.91 310 THR A C 1
ATOM 2319 O O . THR A 1 310 ? -30.519 -28.150 8.216 1.00 40.91 310 THR A O 1
ATOM 2322 N N . LEU A 1 311 ? -30.644 -25.924 8.535 1.00 37.47 311 LEU A N 1
ATOM 2323 C CA . LEU A 1 311 ? -29.411 -25.798 9.319 1.00 37.47 311 LEU A CA 1
ATOM 2324 C C . LEU A 1 311 ? -29.606 -26.400 10.717 1.00 37.47 311 LEU A C 1
ATOM 2326 O O . LEU A 1 311 ? -30.514 -26.003 11.454 1.00 37.47 311 LEU A O 1
ATOM 2330 N N . ARG A 1 312 ? -28.744 -27.346 11.107 1.00 44.22 312 ARG A N 1
ATOM 2331 C CA . ARG A 1 312 ? -28.728 -27.930 12.457 1.00 44.22 312 ARG A CA 1
ATOM 2332 C C . ARG A 1 312 ? -27.340 -27.814 13.077 1.00 44.22 312 ARG A C 1
ATOM 2334 O O . ARG A 1 312 ? -26.344 -28.176 12.454 1.00 44.22 312 ARG A O 1
ATOM 2341 N N . SER A 1 313 ? -27.283 -27.368 14.330 1.00 40.31 313 SER A N 1
ATOM 2342 C CA . SER A 1 313 ? -26.083 -27.468 15.165 1.00 40.31 313 SER A CA 1
ATOM 2343 C C . SER A 1 313 ? -26.142 -28.727 16.042 1.00 40.31 313 SER A C 1
ATOM 2345 O O . SER A 1 313 ? -27.216 -29.155 16.469 1.00 40.31 313 SER A O 1
ATOM 2347 N N . ASN A 1 314 ? -24.974 -29.323 16.305 1.00 44.56 314 ASN A N 1
ATOM 2348 C CA . ASN A 1 314 ? -24.754 -30.431 17.249 1.00 44.56 314 ASN A CA 1
ATOM 2349 C C . ASN A 1 314 ? -25.597 -31.704 17.035 1.00 44.56 314 ASN A C 1
ATOM 2351 O O . ASN A 1 314 ? -26.364 -32.110 17.908 1.00 44.56 314 ASN A O 1
ATOM 2355 N N . VAL A 1 315 ? -25.392 -32.404 15.914 1.00 44.06 315 VAL A N 1
ATOM 2356 C CA . VAL A 1 315 ? -25.977 -33.749 15.698 1.00 44.06 315 VAL A CA 1
ATOM 2357 C C . VAL A 1 315 ? -25.023 -34.887 16.104 1.00 44.06 315 VAL A C 1
ATOM 2359 O O . VAL A 1 315 ? -25.426 -36.046 16.160 1.00 44.06 315 VAL A O 1
ATOM 2362 N N . PHE A 1 316 ? -23.773 -34.594 16.469 1.00 38.22 316 PHE A N 1
ATOM 2363 C CA . PHE A 1 316 ? -22.784 -35.633 16.767 1.00 38.22 316 PHE A CA 1
ATOM 2364 C C . PHE A 1 316 ? -22.538 -35.760 18.275 1.00 38.22 316 PHE A C 1
ATOM 2366 O O . PHE A 1 316 ? -21.875 -34.930 18.885 1.00 38.22 316 PHE A O 1
ATOM 2373 N N . SER A 1 317 ? -23.063 -36.825 18.887 1.00 33.91 317 SER A N 1
ATOM 2374 C CA . SER A 1 317 ? -22.533 -37.341 20.156 1.00 33.91 317 SER A CA 1
ATOM 2375 C C . SER A 1 317 ? -21.509 -38.422 19.828 1.00 33.91 317 SER A C 1
ATOM 2377 O O . SER A 1 317 ? -21.876 -39.492 19.346 1.00 33.91 317 SER A O 1
ATOM 2379 N N . ALA A 1 318 ? -20.227 -38.136 20.052 1.00 33.06 318 ALA A N 1
ATOM 2380 C CA . ALA A 1 318 ? -19.162 -39.114 19.882 1.00 33.06 318 ALA A CA 1
ATOM 2381 C C . ALA A 1 318 ? -19.186 -40.111 21.052 1.00 33.06 318 ALA A C 1
ATOM 2383 O O . ALA A 1 318 ? -18.784 -39.780 22.167 1.00 33.06 318 ALA A O 1
ATOM 2384 N N . HIS A 1 319 ? -19.639 -41.340 20.807 1.00 30.84 319 HIS A N 1
ATOM 2385 C CA . HIS A 1 319 ? -19.282 -42.471 21.660 1.00 30.84 319 HIS A CA 1
ATOM 2386 C C . HIS A 1 319 ? -18.090 -43.201 21.035 1.00 30.84 319 HIS A C 1
ATOM 2388 O O . HIS A 1 319 ? -18.159 -43.608 19.883 1.00 30.84 319 HIS A O 1
ATOM 2394 N N . ALA A 1 320 ? -17.008 -43.280 21.818 1.00 31.95 320 ALA A N 1
ATOM 2395 C CA . ALA A 1 320 ? -15.795 -44.090 21.676 1.00 31.95 320 ALA A CA 1
ATOM 2396 C C . ALA A 1 320 ? -15.410 -44.553 20.254 1.00 31.95 320 ALA A C 1
ATOM 2398 O O . ALA A 1 320 ? -15.956 -45.513 19.717 1.00 31.95 320 ALA A O 1
ATOM 2399 N N . VAL A 1 321 ? -14.363 -43.933 19.704 1.00 31.70 321 VAL A N 1
ATOM 2400 C CA . VAL A 1 321 ? -13.640 -44.448 18.535 1.00 31.70 321 VAL A CA 1
ATOM 2401 C C . VAL A 1 321 ? -12.821 -45.665 18.979 1.00 31.70 321 VAL A C 1
ATOM 2403 O O . VAL A 1 321 ? -11.787 -45.518 19.631 1.00 31.70 321 VAL A O 1
ATOM 2406 N N . SER A 1 322 ? -13.297 -46.871 18.661 1.00 31.61 322 SER A N 1
ATOM 2407 C CA . SER A 1 322 ? -12.469 -48.083 18.689 1.00 31.61 322 SER A CA 1
ATOM 2408 C C . SER A 1 322 ? -11.489 -48.036 17.515 1.00 31.61 322 SER A C 1
ATOM 2410 O O . SER A 1 322 ? -11.868 -47.640 16.416 1.00 31.61 322 SER A O 1
ATOM 2412 N N . LYS A 1 323 ? -10.226 -48.415 17.747 1.00 32.97 323 LYS A N 1
ATOM 2413 C CA . LYS A 1 323 ? -9.139 -48.349 16.751 1.00 32.97 323 LYS A CA 1
ATOM 2414 C C . LYS A 1 323 ? -9.232 -49.383 15.630 1.00 32.97 323 LYS A C 1
ATOM 2416 O O . LYS A 1 323 ? -8.428 -49.320 14.709 1.00 32.97 323 LYS A O 1
ATOM 2421 N N . ASP A 1 324 ? -10.226 -50.257 15.668 1.00 34.69 324 ASP A N 1
ATOM 2422 C CA . ASP A 1 324 ? -10.440 -51.261 14.643 1.00 34.69 324 ASP A CA 1
ATOM 2423 C C . ASP A 1 324 ? -11.866 -51.142 14.093 1.00 34.69 324 ASP A C 1
ATOM 2425 O O . ASP A 1 324 ? -12.823 -51.004 14.857 1.00 34.69 324 ASP A O 1
ATOM 2429 N N . VAL A 1 325 ? -11.970 -51.259 12.764 1.00 31.30 325 VAL A N 1
ATOM 2430 C CA . VAL A 1 325 ? -13.163 -51.326 11.892 1.00 31.30 325 VAL A CA 1
ATOM 2431 C C . VAL A 1 325 ? -13.523 -50.036 11.115 1.00 31.30 325 VAL A C 1
ATOM 2433 O O . VAL A 1 325 ? -13.927 -49.010 11.653 1.00 31.30 325 VAL A O 1
ATOM 2436 N N . ASN A 1 326 ? -13.444 -50.165 9.783 1.00 30.12 326 ASN A N 1
ATOM 2437 C CA . ASN A 1 326 ? -13.652 -49.183 8.703 1.00 30.12 326 ASN A CA 1
ATOM 2438 C C . ASN A 1 326 ? -15.096 -48.660 8.501 1.00 30.12 326 ASN A C 1
ATOM 2440 O O . ASN A 1 326 ? -15.451 -48.280 7.386 1.00 30.12 326 ASN A O 1
ATOM 2444 N N . HIS A 1 327 ? -15.956 -48.612 9.521 1.00 29.67 327 HIS A N 1
ATOM 2445 C CA . HIS A 1 327 ? -17.323 -48.102 9.335 1.00 29.67 327 HIS A CA 1
ATOM 2446 C C . HIS A 1 327 ? -17.801 -47.245 10.508 1.00 29.67 327 HIS A C 1
ATOM 2448 O O . HIS A 1 327 ? -17.987 -47.728 11.621 1.00 29.67 327 HIS A O 1
ATOM 2454 N N . LEU A 1 328 ? -18.065 -45.966 10.224 1.00 28.83 328 LEU A N 1
ATOM 2455 C CA . LEU A 1 328 ? -18.739 -45.047 11.135 1.00 28.83 328 LEU A CA 1
ATOM 2456 C C . LEU A 1 328 ? -20.259 -45.177 10.937 1.00 28.83 328 LEU A C 1
ATOM 2458 O O . LEU A 1 328 ? -20.789 -44.751 9.913 1.00 28.83 328 LEU A O 1
ATOM 2462 N N . TYR A 1 329 ? -20.969 -45.750 11.910 1.00 27.50 329 TYR A N 1
ATOM 2463 C CA . TYR A 1 329 ? -22.436 -45.728 11.947 1.00 27.50 329 TYR A CA 1
ATOM 2464 C C . TYR A 1 329 ? -22.913 -44.588 12.851 1.00 27.50 329 TYR A C 1
ATOM 2466 O O . TYR A 1 329 ? -22.638 -44.580 14.050 1.00 27.50 329 TYR A O 1
ATOM 2474 N N . VAL A 1 330 ? -23.654 -43.631 12.287 1.00 31.31 330 VAL A N 1
ATOM 2475 C CA . VAL A 1 330 ? -24.289 -42.541 13.044 1.00 31.31 330 VAL A CA 1
ATOM 2476 C C . VAL A 1 330 ? -25.769 -42.870 13.225 1.00 31.31 330 VAL A C 1
ATOM 2478 O O . VAL A 1 330 ? -26.520 -42.952 12.257 1.00 31.31 330 VAL A O 1
ATOM 2481 N N . HIS A 1 331 ? -26.195 -43.075 14.472 1.00 25.67 331 HIS A N 1
ATOM 2482 C CA . HIS A 1 331 ? -27.587 -43.375 14.813 1.00 25.67 331 HIS A CA 1
ATOM 2483 C C . HIS A 1 3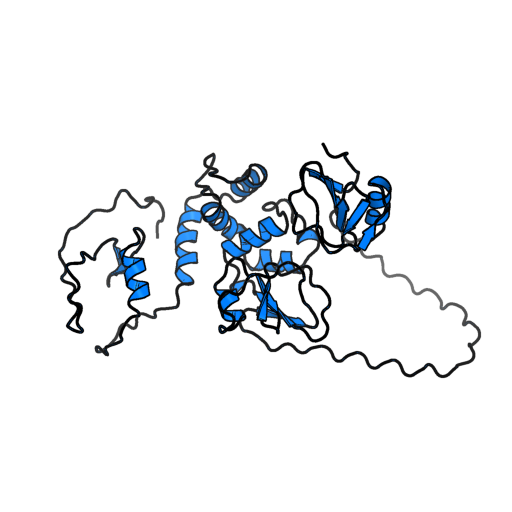31 ? -28.356 -42.073 15.110 1.00 25.67 331 HIS A C 1
ATOM 2485 O O . HIS A 1 331 ? -27.897 -41.287 15.945 1.00 25.67 331 HIS A O 1
ATOM 2491 N N . PRO A 1 332 ? -29.540 -41.823 14.518 1.00 32.59 332 PRO A N 1
ATOM 2492 C CA . PRO A 1 332 ? -30.308 -40.624 14.824 1.00 32.59 332 PRO A CA 1
ATOM 2493 C C . PRO A 1 332 ? -31.043 -40.805 16.158 1.00 32.59 332 PRO A C 1
ATOM 2495 O O . PRO A 1 332 ? -31.972 -41.605 16.270 1.00 32.59 332 PRO A O 1
ATOM 2498 N N . LYS A 1 333 ? -30.654 -40.048 17.190 1.00 33.88 333 LYS A N 1
ATOM 2499 C CA . LYS A 1 333 ? -31.519 -39.801 18.353 1.00 33.88 333 LYS A CA 1
ATOM 2500 C C . LYS A 1 333 ? -32.194 -38.447 18.176 1.00 33.88 333 LYS A C 1
ATOM 2502 O O . LYS A 1 333 ? -31.559 -37.400 18.255 1.00 33.88 333 LYS A O 1
ATOM 2507 N N . HIS A 1 334 ? -33.502 -38.472 17.946 1.00 28.22 334 HIS A N 1
ATOM 2508 C CA . HIS A 1 334 ? -34.319 -37.270 17.879 1.00 28.22 334 HIS A CA 1
ATOM 2509 C C . HIS A 1 334 ? -34.430 -36.614 19.264 1.00 28.22 334 HIS A C 1
ATOM 2511 O O . HIS A 1 334 ? -35.128 -37.108 20.146 1.00 28.22 334 HIS A O 1
ATOM 2517 N N . ARG A 1 335 ? -33.797 -35.451 19.435 1.00 29.39 335 ARG A N 1
ATOM 2518 C CA . ARG A 1 335 ? -34.199 -34.440 20.421 1.00 29.39 335 ARG A CA 1
ATOM 2519 C C . ARG A 1 335 ? -34.484 -33.152 19.656 1.00 29.39 335 ARG A C 1
ATOM 2521 O O . ARG A 1 335 ? -33.594 -32.611 19.008 1.00 29.39 335 ARG A O 1
ATOM 2528 N N . ARG A 1 336 ? -35.731 -32.673 19.695 1.00 26.80 336 ARG A N 1
ATOM 2529 C CA . ARG A 1 336 ? -36.058 -31.320 19.224 1.00 26.80 336 ARG A CA 1
ATOM 2530 C C . ARG A 1 336 ? -35.487 -30.337 20.240 1.00 26.80 336 ARG A C 1
ATOM 2532 O O . ARG A 1 336 ? -36.024 -30.216 21.335 1.00 26.80 336 ARG A O 1
ATOM 2539 N N . VAL A 1 337 ? -34.402 -29.662 19.883 1.00 27.80 337 VAL A N 1
ATOM 2540 C CA . VAL A 1 337 ? -33.955 -28.455 20.580 1.00 27.80 337 VAL A CA 1
ATOM 2541 C C . VAL A 1 337 ? -34.431 -27.281 19.735 1.00 27.80 337 VAL A C 1
ATOM 2543 O O . VAL A 1 337 ? -34.022 -27.131 18.587 1.00 27.80 337 VAL A O 1
ATOM 2546 N N . SER A 1 338 ? -35.363 -26.498 20.274 1.00 27.64 338 SER A N 1
ATOM 2547 C CA . SER A 1 338 ? -35.818 -25.256 19.653 1.00 27.64 338 SER A CA 1
ATOM 2548 C C . SER A 1 338 ? -34.729 -24.202 19.832 1.00 27.64 338 SER A C 1
ATOM 2550 O O . SER A 1 338 ? -34.533 -23.699 20.935 1.00 27.64 338 SER A O 1
ATOM 2552 N N . PHE A 1 339 ? -34.019 -23.867 18.757 1.00 30.95 339 PHE A N 1
ATOM 2553 C CA . PHE A 1 339 ? -33.105 -22.729 18.721 1.00 30.95 339 PHE A CA 1
ATOM 2554 C C . PHE A 1 339 ? -33.907 -21.452 18.465 1.00 30.95 339 PHE A C 1
ATOM 2556 O O . PHE A 1 339 ? -34.148 -21.085 17.319 1.00 30.95 339 PHE A O 1
ATOM 2563 N N . ARG A 1 340 ? -34.335 -20.783 19.540 1.00 29.98 340 ARG A N 1
ATOM 2564 C CA . ARG A 1 340 ? -34.843 -19.404 19.463 1.00 29.98 340 ARG A CA 1
ATOM 2565 C C . ARG A 1 340 ? -33.864 -18.354 20.000 1.00 29.98 340 ARG A C 1
ATOM 2567 O O . ARG A 1 340 ? -34.093 -17.178 19.767 1.00 29.98 340 ARG A O 1
ATOM 2574 N N . ASP A 1 341 ? -32.740 -18.762 20.602 1.00 32.34 341 ASP A N 1
ATOM 2575 C CA . ASP A 1 341 ? -31.966 -17.847 21.460 1.00 32.34 341 ASP A CA 1
ATOM 2576 C C . ASP A 1 341 ? -30.498 -17.601 21.052 1.00 32.34 341 ASP A C 1
ATOM 2578 O O . ASP A 1 341 ? -29.770 -16.961 21.806 1.00 32.34 341 ASP A O 1
ATOM 2582 N N . LYS A 1 342 ? -30.008 -18.092 19.897 1.00 36.06 342 LYS A N 1
ATOM 2583 C CA . LYS A 1 342 ? -28.575 -17.931 19.525 1.00 36.06 342 LYS A CA 1
ATOM 2584 C C . LYS A 1 342 ? -28.247 -17.524 18.084 1.00 36.06 342 LYS A C 1
ATOM 2586 O O . LYS A 1 342 ? -27.076 -17.410 17.745 1.00 36.06 342 LYS A O 1
ATOM 2591 N N . LEU A 1 343 ? -29.247 -17.222 17.266 1.00 37.44 343 LEU A N 1
ATOM 2592 C CA . LEU A 1 343 ? -29.076 -16.444 16.036 1.00 37.44 343 LEU A CA 1
ATOM 2593 C C . LEU A 1 343 ? -29.890 -15.160 16.208 1.00 37.44 343 LEU A C 1
ATOM 2595 O O . LEU A 1 343 ? -31.002 -15.246 16.738 1.00 37.44 343 LEU A O 1
ATOM 2599 N N . PRO A 1 344 ? -29.397 -13.979 15.791 1.00 38.38 344 PRO A N 1
ATOM 2600 C CA . PRO A 1 344 ? -30.264 -12.816 15.689 1.00 38.38 344 PRO A CA 1
ATOM 2601 C C . PRO A 1 344 ? -31.440 -13.203 14.789 1.00 38.38 344 PRO A C 1
ATOM 2603 O O . PRO A 1 344 ? -31.228 -13.620 13.652 1.00 38.38 344 PRO A O 1
ATOM 2606 N N . ALA A 1 345 ? -32.671 -13.075 15.285 1.00 42.16 345 ALA A N 1
ATOM 2607 C CA . ALA A 1 345 ? -33.912 -13.448 14.596 1.00 42.16 345 ALA A CA 1
ATOM 2608 C C . ALA A 1 345 ? -34.210 -12.617 13.321 1.00 42.16 345 ALA A C 1
ATOM 2610 O O . ALA A 1 345 ? -35.349 -12.548 12.871 1.00 42.16 345 ALA A O 1
ATOM 2611 N N . HIS A 1 346 ? -33.199 -11.953 12.761 1.00 43.19 346 HIS A N 1
ATOM 2612 C CA . HIS A 1 346 ? -33.309 -10.895 11.766 1.00 43.19 346 HIS A CA 1
ATOM 2613 C C . HIS A 1 346 ? -32.515 -11.159 10.478 1.00 43.19 346 HIS A C 1
ATOM 2615 O O . HIS A 1 346 ? -32.624 -10.357 9.558 1.00 43.19 346 HIS A O 1
ATOM 2621 N N . CYS A 1 347 ? -31.775 -12.270 10.359 1.00 36.75 347 CYS A N 1
ATOM 2622 C CA . CYS A 1 347 ? -31.330 -12.746 9.043 1.00 36.75 347 CYS A CA 1
ATOM 2623 C C . CYS A 1 347 ? -32.510 -13.484 8.383 1.00 36.75 347 CYS A C 1
ATOM 2625 O O . CYS A 1 347 ? -32.605 -14.708 8.455 1.00 36.75 347 CYS A O 1
ATOM 2627 N N . GLY A 1 348 ? -33.475 -12.727 7.854 1.00 40.12 348 GLY A N 1
ATOM 2628 C CA . GLY A 1 348 ? -34.551 -13.279 7.031 1.00 40.12 348 GLY A CA 1
ATOM 2629 C C . GLY A 1 348 ? -33.992 -13.737 5.685 1.00 40.12 348 GLY A C 1
ATOM 2630 O O . GLY A 1 348 ? -33.217 -13.002 5.077 1.00 40.12 348 GLY A O 1
ATOM 2631 N N . LEU A 1 349 ? -34.359 -14.950 5.266 1.00 34.03 349 LEU A N 1
ATOM 2632 C CA . LEU A 1 349 ? -34.251 -15.389 3.872 1.00 34.03 349 LEU A CA 1
ATOM 2633 C C . LEU A 1 349 ? -35.288 -14.669 3.010 1.00 34.03 349 LEU A C 1
ATOM 2635 O O . LEU A 1 349 ? -36.427 -14.499 3.510 1.00 34.03 349 LEU A O 1
#

Secondary structure (DSSP, 8-state):
-PPP-TTEEEEEEEEE-S-EEEE-SSHHHHHHHHHH-SS--EEETT-EEES---SEEEEEEEEEEEE-----PPPPPPPPPPP-PPPPPPPPPP----PPPPPPPPPPP-PPP-TTEEEEEEEE-SS-EEP-S-TTS-HHHHHHT-TT--EEETT--EES-S-SPEEEEEEEEEEEPGGG--HHHHHHHHHHTT-BTTTB-GGGGG-HHHHHHHHHTTHHHHHHHHHHHHH---BTTB-TT--TTTHHHHHHTTTTSHHHHHHHHHHHGGGS-------SS--------HHHHHHHHHSTT-EEE-TTS-EEE---------SS-S--------------SSS-TT---

Organism: NCBI:txid1737510

Foldseek 3Di:
DDDDDPQWDKDAQKFDDDQWPDFLQAPVSLSVVLVPDPQWFKAKRRRTTGSDGPPIDGHHGIIIIGGRDPQPPDDPDDDDPDDDDDDDDDDPDDDDDPDDPDPDPPDWADDDDDPQWDKDTQWDDPDFWDDDPCQVDQLVVSQLPDLQFFWAKPVSTTGSDPDDIDGHHNMIIIGGALVSQALSNLQSLCVVQVHAAVPGSRNCSPPVPSVCSNVSNVNLLSPLVNQCVPQVQAAVVRNRNPDPRHNVRCVVSVSRDVVSVLVNVVVVVVPPPDPPPDPDDDDDDDDDPVVVVVVLLPDQPRWDADPVRDIDGDQDDDDDDDPDDDDDDRDGDDDDDDPPDPDDPPPDD

Sequence (349 aa):
ECPVIPGYIANTDVTHTGDFMGDAWTTSAAATSCSSDTQCRAFDDNGGMVIAYLPLATSEGRCLYVKIRPANPPPPPRPPPRSPSPPPPVPPSPILYPSPPSPRPPSSTVCPAVPDYIAIPDSDHIGDDVPNSNPSELPSKTCTNRYDCLGFTSDGVLKAKPYPVVEAQGKCLYVKNASLIHSGVCGALYEAYGMTYKQDWGLASSYTEVQTMYTSADCDTKLCTYFRHKYNATGPGKWGTLPTAVQPGWTAANCTSINSVCEMLMSEHFMVTPYVAYYGGSIATFSPNIYALDKCIKSTDCMAVDQGGTLRSNVFSAHAVSKDVNHLYVHPKHRRVSFRDKLPAHCGL

pLDDT: mean 73.75, std 23.7, range [25.14, 97.75]

Radius of gyration: 28.24 Å; chains: 1; bounding box: 66×81×61 Å